Protein AF-A0A2G9UT65-F1 (afdb_monomer_lite)

InterPro domains:
  IPR000555 JAB1/MPN/MOV34 metalloenzyme domain [PF01398] (38-84)
  IPR024969 EIF3F/CSN6-like, C-terminal [PF13012] (106-217)

Structure (mmCIF, N/CA/C/O backbone):
data_AF-A0A2G9UT65-F1
#
_entry.id   AF-A0A2G9UT65-F1
#
loop_
_atom_site.group_PDB
_atom_site.id
_atom_site.type_symbol
_atom_site.label_atom_id
_atom_site.label_alt_id
_atom_site.label_comp_id
_atom_site.label_asym_id
_atom_site.label_entity_id
_atom_site.label_seq_id
_atom_site.pdbx_PDB_ins_code
_atom_site.Cartn_x
_atom_site.Cartn_y
_atom_site.Cartn_z
_atom_site.occupancy
_atom_site.B_iso_or_equiv
_atom_site.auth_seq_id
_atom_site.auth_comp_id
_atom_site.auth_asym_id
_atom_site.auth_atom_id
_atom_site.pdbx_PDB_model_num
ATOM 1 N N . MET A 1 1 ? 0.988 -18.693 29.514 1.00 25.17 1 MET A N 1
ATOM 2 C CA . MET A 1 1 ? 2.049 -17.672 29.382 1.00 25.17 1 MET A CA 1
ATOM 3 C C . MET A 1 1 ? 1.870 -16.983 28.047 1.00 25.17 1 MET A C 1
ATOM 5 O O . MET A 1 1 ? 2.534 -17.315 27.070 1.00 25.17 1 MET A O 1
ATOM 9 N N . GLU A 1 2 ? 0.901 -16.078 27.991 1.00 26.36 2 GLU A N 1
ATOM 10 C CA . GLU A 1 2 ? 0.809 -15.135 26.886 1.00 26.36 2 GLU A CA 1
ATOM 11 C C . GLU A 1 2 ? 1.781 -13.999 27.201 1.00 26.36 2 GLU A C 1
ATOM 13 O O . GLU A 1 2 ? 1.656 -13.320 28.213 1.00 26.36 2 GLU A O 1
ATOM 18 N N . PHE A 1 3 ? 2.816 -13.834 26.381 1.00 24.73 3 PHE A N 1
ATOM 19 C CA . PHE A 1 3 ? 3.749 -12.728 26.555 1.00 24.73 3 PHE A CA 1
ATOM 20 C C . PHE A 1 3 ? 3.106 -11.453 26.009 1.00 24.73 3 PHE A C 1
ATOM 22 O O . PHE A 1 3 ? 3.132 -11.226 24.793 1.00 24.73 3 PHE A O 1
ATOM 29 N N . ILE A 1 4 ? 2.588 -10.586 26.884 1.00 30.47 4 ILE A N 1
ATOM 30 C CA . ILE A 1 4 ? 2.402 -9.184 26.503 1.00 30.47 4 ILE A CA 1
ATOM 31 C C . ILE A 1 4 ? 3.788 -8.571 26.379 1.00 30.47 4 ILE A C 1
ATOM 33 O O . ILE A 1 4 ? 4.522 -8.361 27.344 1.00 30.47 4 ILE A O 1
ATOM 37 N N . HIS A 1 5 ? 4.176 -8.321 25.137 1.00 33.97 5 HIS A N 1
ATOM 38 C CA . HIS A 1 5 ? 5.392 -7.589 24.876 1.00 33.97 5 HIS A CA 1
ATOM 39 C C . HIS A 1 5 ? 5.117 -6.105 25.101 1.00 33.97 5 HIS A C 1
ATOM 41 O O . HIS A 1 5 ? 4.318 -5.486 24.403 1.00 33.97 5 HIS A O 1
ATOM 47 N N . CYS A 1 6 ? 5.758 -5.526 26.109 1.00 24.77 6 CYS A N 1
ATOM 48 C CA . CYS A 1 6 ? 5.502 -4.155 26.494 1.00 24.77 6 CYS A CA 1
ATOM 49 C C . CYS A 1 6 ? 6.434 -3.231 25.711 1.00 24.77 6 CYS A C 1
ATOM 51 O O . CYS A 1 6 ? 7.612 -3.076 26.032 1.00 24.77 6 CYS A O 1
ATOM 53 N N . LYS A 1 7 ? 5.905 -2.568 24.678 1.00 42.09 7 LYS A N 1
ATOM 54 C CA . LYS A 1 7 ? 6.513 -1.326 24.202 1.00 42.09 7 LYS A CA 1
ATOM 55 C C . LYS A 1 7 ? 5.504 -0.345 23.615 1.00 42.09 7 LYS A C 1
ATOM 57 O O . LYS A 1 7 ? 5.045 -0.468 22.504 1.00 42.09 7 LYS A O 1
ATOM 62 N N . TYR A 1 8 ? 5.258 0.725 24.333 1.00 34.75 8 TYR A N 1
ATOM 63 C CA . TYR A 1 8 ? 4.781 2.003 23.814 1.00 34.75 8 TYR A CA 1
ATOM 64 C C . TYR A 1 8 ? 3.328 2.146 23.225 1.00 34.75 8 TYR A C 1
ATOM 66 O O . TYR A 1 8 ? 3.020 1.606 22.179 1.00 34.75 8 TYR A O 1
ATOM 74 N N . ILE A 1 9 ? 2.508 3.001 23.899 1.00 26.05 9 ILE A N 1
ATOM 75 C CA . ILE A 1 9 ? 1.043 3.352 23.984 1.00 26.05 9 ILE A CA 1
ATOM 76 C C . ILE A 1 9 ? 0.014 2.792 25.076 1.00 26.05 9 ILE A C 1
ATOM 78 O O . ILE A 1 9 ? -0.594 1.751 24.920 1.00 26.05 9 ILE A O 1
ATOM 82 N N . LEU A 1 10 ? -0.260 3.624 26.127 1.00 32.38 10 LEU A N 1
ATOM 83 C CA . LEU A 1 10 ? -1.538 3.982 26.858 1.00 32.38 10 LEU A CA 1
ATOM 84 C C . LEU A 1 10 ? -2.142 3.358 28.162 1.00 32.38 10 LEU A C 1
ATOM 86 O O . LEU A 1 10 ? -3.000 2.484 28.126 1.00 32.38 10 LEU A O 1
ATOM 90 N N . SER A 1 11 ? -1.997 4.048 29.306 1.00 28.22 11 SER A N 1
ATOM 91 C CA . SER A 1 11 ? -3.127 4.475 30.190 1.00 28.22 11 SER A CA 1
ATOM 92 C C . SER A 1 11 ? -2.578 5.348 31.336 1.00 28.22 11 SER A C 1
ATOM 94 O O . SER A 1 11 ? -1.485 5.079 31.799 1.00 28.22 11 SER A O 1
ATOM 96 N N . LEU A 1 12 ? -3.166 6.426 31.878 1.00 30.66 12 LEU A N 1
ATOM 97 C CA . LEU A 1 12 ? -4.568 6.750 32.155 1.00 30.66 12 LEU A CA 1
ATOM 98 C C . LEU A 1 12 ? -4.676 8.260 32.547 1.00 30.66 12 LEU A C 1
ATOM 100 O O . LEU A 1 12 ? -4.762 8.581 33.722 1.00 30.66 12 LEU A O 1
ATOM 104 N N . ARG A 1 13 ? -4.672 9.225 31.605 1.00 26.83 13 ARG A N 1
ATOM 105 C CA . ARG A 1 13 ? -5.185 10.618 31.807 1.00 26.83 13 ARG A CA 1
ATOM 106 C C . ARG A 1 13 ? -5.586 11.246 30.462 1.00 26.83 13 ARG A C 1
ATOM 108 O O . ARG A 1 13 ? -4.843 12.013 29.855 1.00 26.83 13 ARG A O 1
ATOM 115 N N . ALA A 1 14 ? -6.775 10.882 29.984 1.00 31.83 14 ALA A N 1
ATOM 116 C CA . ALA A 1 14 ? -7.190 11.053 28.590 1.00 31.83 14 ALA A CA 1
ATOM 117 C C . ALA A 1 14 ? -7.443 12.501 28.110 1.00 31.83 14 ALA A C 1
ATOM 119 O O . ALA A 1 14 ? -7.382 12.723 26.913 1.00 31.83 14 ALA A O 1
ATOM 120 N N . ASN A 1 15 ? -7.631 13.515 28.966 1.00 28.62 15 ASN A N 1
ATOM 121 C CA . ASN A 1 15 ? -7.973 14.865 28.465 1.00 28.62 15 ASN A CA 1
ATOM 122 C C . ASN A 1 15 ? -6.804 15.856 28.334 1.00 28.62 15 ASN A C 1
ATOM 124 O O . ASN A 1 15 ? -6.955 16.881 27.678 1.00 28.62 15 ASN A O 1
ATOM 128 N N . GLN A 1 16 ? -5.625 15.569 28.895 1.00 30.56 16 GLN A N 1
ATOM 129 C CA . GLN A 1 16 ? -4.507 16.533 28.901 1.00 30.56 16 GLN A CA 1
ATOM 130 C C . GLN A 1 16 ? -3.370 16.168 27.931 1.00 30.56 16 GLN A C 1
ATOM 132 O O . GLN A 1 16 ? -2.599 17.036 27.524 1.00 30.56 16 GLN A O 1
ATOM 137 N N . ILE A 1 17 ? -3.290 14.899 27.514 1.00 36.91 17 ILE A N 1
ATOM 138 C CA . ILE A 1 17 ? -2.262 14.401 26.586 1.00 36.91 17 ILE A CA 1
ATOM 139 C C . ILE A 1 17 ? -2.719 14.519 25.127 1.00 36.91 17 ILE A C 1
ATOM 141 O O . ILE A 1 17 ? -1.899 14.865 24.284 1.00 36.91 17 ILE A O 1
ATOM 145 N N . ILE A 1 18 ? -4.014 14.360 24.825 1.00 37.97 18 ILE A N 1
ATOM 146 C CA . ILE A 1 18 ? -4.549 14.499 23.456 1.00 37.97 18 ILE A CA 1
ATOM 147 C C . ILE A 1 18 ? -4.296 15.912 22.905 1.00 37.97 18 ILE A C 1
ATOM 149 O O . ILE A 1 18 ? -3.864 16.060 21.767 1.00 37.97 18 ILE A O 1
ATOM 153 N N . HIS A 1 19 ? -4.425 16.957 23.728 1.00 32.28 19 HIS A N 1
ATOM 154 C CA . HIS A 1 19 ? -4.091 18.326 23.314 1.00 32.28 19 HIS A CA 1
ATOM 155 C C . HIS A 1 19 ? -2.589 18.544 23.056 1.00 32.28 19 HIS A C 1
ATOM 157 O O . HIS A 1 19 ? -2.225 19.358 22.208 1.00 32.28 19 HIS A O 1
ATOM 163 N N . ARG A 1 20 ? -1.704 17.811 23.749 1.00 34.56 20 ARG A N 1
ATOM 164 C CA . ARG A 1 20 ? -0.252 17.865 23.510 1.00 34.56 20 ARG A CA 1
ATOM 165 C C . ARG A 1 20 ? 0.163 17.027 22.304 1.00 34.56 20 ARG A C 1
ATOM 167 O O . ARG A 1 20 ? 0.948 17.520 21.510 1.00 34.56 20 ARG A O 1
ATOM 174 N N . ALA A 1 21 ? -0.393 15.831 22.127 1.00 37.19 21 ALA A N 1
ATOM 175 C CA . ALA A 1 21 ? -0.135 14.968 20.976 1.00 37.19 21 ALA A CA 1
ATOM 176 C C . ALA A 1 21 ? -0.669 15.582 19.670 1.00 37.19 21 ALA A C 1
ATOM 178 O O . ALA A 1 21 ? 0.036 15.575 18.665 1.00 37.19 21 ALA A O 1
ATOM 179 N N . ARG A 1 22 ? -1.845 16.231 19.700 1.00 38.84 22 ARG A N 1
ATOM 180 C CA . ARG A 1 22 ? -2.386 16.977 18.550 1.00 38.84 22 ARG A CA 1
ATOM 181 C C . ARG A 1 22 ? -1.523 18.188 18.179 1.00 38.84 22 ARG A C 1
ATOM 183 O O . ARG A 1 22 ? -1.338 18.461 17.000 1.00 38.84 22 ARG A O 1
ATOM 190 N N . ASN A 1 23 ? -0.941 18.873 19.167 1.00 31.77 23 ASN A N 1
ATOM 191 C CA . ASN A 1 23 ? 0.040 19.934 18.916 1.00 31.77 23 ASN A CA 1
ATOM 192 C C . ASN A 1 23 ? 1.408 19.397 18.468 1.00 31.77 23 ASN A C 1
ATOM 194 O O . ASN A 1 23 ? 2.139 20.128 17.818 1.00 31.77 23 ASN A O 1
ATOM 198 N N . MET A 1 24 ? 1.762 18.147 18.779 1.00 34.03 24 MET A N 1
ATOM 199 C CA . MET A 1 24 ? 3.046 17.536 18.404 1.00 34.03 24 MET A CA 1
ATOM 200 C C . MET A 1 24 ? 3.019 16.913 17.000 1.00 34.03 24 MET A C 1
ATOM 202 O O . MET A 1 24 ? 4.034 16.922 16.309 1.00 34.03 24 MET A O 1
ATOM 206 N N . ALA A 1 25 ? 1.849 16.455 16.540 1.00 34.97 25 ALA A N 1
ATOM 207 C CA . ALA A 1 25 ? 1.628 15.993 15.168 1.00 34.97 25 ALA A CA 1
ATOM 208 C C . ALA A 1 25 ? 1.762 17.123 14.125 1.00 34.97 25 ALA A C 1
ATOM 210 O O . ALA A 1 25 ? 2.143 16.866 12.987 1.00 34.97 25 ALA A O 1
ATOM 211 N N . LEU A 1 26 ? 1.548 18.385 14.523 1.00 37.38 26 LEU A N 1
ATOM 212 C CA . LEU A 1 26 ? 1.816 19.564 13.684 1.00 37.38 26 LEU A CA 1
ATOM 213 C C . LEU A 1 26 ? 3.321 19.820 13.438 1.00 37.38 26 LEU A C 1
ATOM 215 O O . LEU A 1 26 ? 3.653 20.641 12.589 1.00 37.38 26 LEU A O 1
ATOM 219 N N . TYR A 1 27 ? 4.225 19.118 14.136 1.00 29.94 27 TYR A N 1
ATOM 220 C CA . TYR A 1 27 ? 5.684 19.298 14.041 1.00 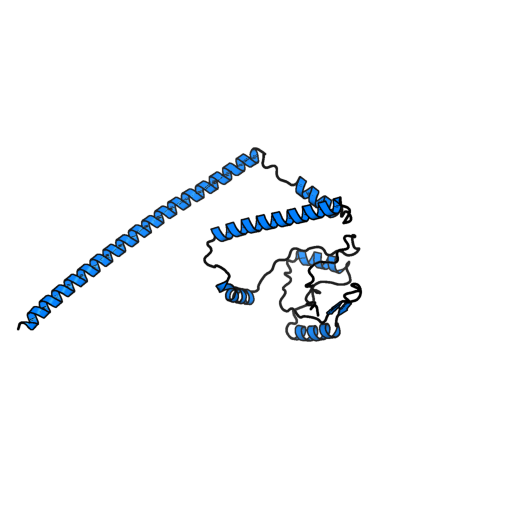29.94 27 TYR A CA 1
ATOM 221 C C . TYR A 1 27 ? 6.442 18.096 13.450 1.00 29.94 27 TYR A C 1
ATOM 223 O O . TYR A 1 27 ? 7.656 18.008 13.614 1.00 29.94 27 TYR A O 1
ATOM 231 N N . GLY A 1 28 ? 5.772 17.161 12.763 1.00 30.02 28 GLY A N 1
ATOM 232 C CA . GLY A 1 28 ? 6.470 16.107 12.008 1.00 30.02 28 GLY A CA 1
ATOM 233 C C . GLY A 1 28 ? 7.345 15.168 12.856 1.00 30.02 28 GLY A C 1
ATOM 234 O O . GLY A 1 28 ? 8.325 14.616 12.357 1.00 30.02 28 GLY A O 1
ATOM 235 N N . CYS A 1 29 ? 7.031 14.982 14.142 1.00 35.91 29 CYS A N 1
ATOM 236 C CA . CYS A 1 29 ? 7.763 14.049 14.998 1.00 35.91 29 CYS A CA 1
ATOM 237 C C . CYS A 1 29 ? 7.440 12.592 14.625 1.00 35.91 29 CYS A C 1
ATOM 239 O O . CYS A 1 29 ? 6.395 12.061 14.999 1.00 35.91 29 CYS A O 1
ATOM 241 N N . ARG A 1 30 ? 8.375 11.940 13.926 1.00 41.47 30 ARG A N 1
ATOM 242 C CA . ARG A 1 30 ? 8.409 10.490 13.684 1.00 41.47 30 ARG A CA 1
ATOM 243 C C . ARG A 1 30 ? 8.633 9.760 15.018 1.00 41.47 30 ARG A C 1
ATOM 245 O O . ARG A 1 30 ? 9.618 10.032 15.704 1.00 41.47 30 ARG A O 1
ATOM 252 N N . VAL A 1 31 ? 7.729 8.862 15.412 1.00 49.06 31 VAL A N 1
ATOM 253 C CA . VAL A 1 31 ? 7.922 7.994 16.591 1.00 49.06 31 VAL A CA 1
ATOM 254 C C . VAL A 1 31 ? 8.729 6.777 16.139 1.00 49.06 31 VAL A C 1
ATOM 256 O O . VAL A 1 31 ? 8.228 5.956 15.380 1.00 49.06 31 VAL A O 1
ATOM 259 N N . LEU A 1 32 ? 9.995 6.701 16.553 1.00 42.62 32 LEU A N 1
ATOM 260 C CA . LEU A 1 32 ? 10.954 5.681 16.115 1.00 42.62 32 LEU A CA 1
ATOM 261 C C . LEU A 1 32 ? 11.020 4.536 17.148 1.00 42.62 32 LEU A C 1
ATOM 263 O O . LEU A 1 32 ? 11.191 4.781 18.345 1.00 42.62 32 LEU A O 1
ATOM 267 N N . TYR A 1 33 ? 10.846 3.286 16.711 1.00 51.78 33 TYR A N 1
ATOM 268 C CA . TYR A 1 33 ? 10.626 2.124 17.586 1.00 51.78 33 TYR A CA 1
ATOM 269 C C . TYR A 1 33 ? 11.866 1.214 17.691 1.00 51.78 33 TYR A C 1
ATOM 271 O O . TYR A 1 33 ? 11.872 0.143 17.109 1.00 51.78 33 TYR A O 1
ATOM 279 N N . ILE A 1 34 ? 12.885 1.570 18.489 1.00 52.31 34 ILE A N 1
ATOM 280 C CA . ILE A 1 34 ? 14.206 0.902 18.342 1.00 52.31 34 ILE A CA 1
ATOM 281 C C . ILE A 1 34 ? 14.559 -0.235 19.354 1.00 52.31 34 ILE A C 1
ATOM 283 O O . ILE A 1 34 ? 15.121 -1.227 18.915 1.00 52.31 34 ILE A O 1
ATOM 287 N N . PRO A 1 35 ? 14.182 -0.236 20.659 1.00 56.38 35 PRO A N 1
ATOM 288 C CA . PRO A 1 35 ? 14.237 -1.500 21.461 1.00 56.38 35 PRO A CA 1
ATOM 289 C C . PRO A 1 35 ? 12.937 -1.944 22.182 1.00 56.38 35 PRO A C 1
ATOM 291 O O . PRO A 1 35 ? 12.400 -1.191 22.988 1.00 56.38 35 PRO A O 1
ATOM 294 N N . VAL A 1 36 ? 12.400 -3.140 21.894 1.00 55.81 36 VAL A N 1
ATOM 295 C CA . VAL A 1 36 ? 11.196 -3.745 22.530 1.00 55.81 36 VAL A CA 1
ATOM 296 C C . VAL A 1 36 ? 11.611 -4.753 23.596 1.00 55.81 36 VAL A C 1
ATOM 298 O O . VAL A 1 36 ? 12.475 -5.582 23.333 1.00 55.81 36 VAL A O 1
ATOM 301 N N . ALA A 1 37 ? 10.956 -4.737 24.760 1.00 62.66 37 ALA A N 1
ATOM 302 C CA . ALA A 1 37 ? 11.175 -5.740 25.795 1.00 62.66 37 ALA A CA 1
ATOM 303 C C . ALA A 1 37 ? 9.851 -6.338 26.293 1.00 62.66 37 ALA A C 1
ATOM 305 O O . ALA A 1 37 ? 8.856 -5.639 26.480 1.00 62.66 37 ALA A O 1
ATOM 306 N N . GLY A 1 38 ? 9.829 -7.656 26.484 1.00 68.44 38 GLY A N 1
ATOM 307 C CA . GLY A 1 38 ? 8.701 -8.336 27.113 1.00 68.44 38 GLY A CA 1
ATOM 308 C C . GLY A 1 38 ? 8.615 -7.973 28.590 1.00 68.44 38 GLY A C 1
ATOM 309 O O . GLY A 1 38 ? 9.639 -7.984 29.267 1.00 68.44 38 GLY A O 1
ATOM 310 N N . VAL A 1 39 ? 7.417 -7.660 29.087 1.00 77.62 39 VAL A N 1
ATOM 311 C CA . VAL A 1 39 ? 7.192 -7.468 30.527 1.00 77.62 39 VAL A CA 1
ATOM 312 C C . VAL A 1 39 ? 6.298 -8.605 31.007 1.00 77.62 39 VAL A C 1
ATOM 314 O O . VAL A 1 39 ? 5.327 -8.919 30.316 1.00 77.62 39 VAL A O 1
ATOM 317 N N . PRO A 1 40 ? 6.611 -9.244 32.149 1.00 80.88 40 PRO A N 1
ATOM 318 C CA . PRO A 1 40 ? 5.743 -10.257 32.729 1.00 80.88 40 PRO A CA 1
ATOM 319 C C . PRO A 1 40 ? 4.321 -9.719 32.917 1.00 80.88 40 PRO A C 1
ATOM 321 O O . PRO A 1 40 ? 4.111 -8.698 33.578 1.00 80.88 40 PRO A O 1
ATOM 324 N N . PHE A 1 41 ? 3.362 -10.408 32.307 1.00 80.75 41 PHE A N 1
ATOM 325 C CA . PHE A 1 41 ? 1.946 -10.085 32.352 1.00 80.75 41 PHE A CA 1
ATOM 326 C C . PHE A 1 41 ? 1.148 -11.378 32.458 1.00 80.75 41 PHE A C 1
ATOM 328 O O . PHE A 1 41 ? 1.418 -12.321 31.714 1.00 80.75 41 PHE A O 1
ATOM 335 N N . ASP A 1 42 ? 0.152 -11.380 33.337 1.00 80.50 42 ASP A N 1
ATOM 336 C CA . ASP A 1 42 ? -0.807 -12.470 33.481 1.00 80.50 42 ASP A CA 1
ATOM 337 C C . ASP A 1 42 ? -2.228 -11.892 33.538 1.00 80.50 42 ASP A C 1
ATOM 339 O O . ASP A 1 42 ? -2.500 -10.951 34.284 1.00 80.50 42 ASP A O 1
ATOM 343 N N . GLU A 1 43 ? -3.144 -12.467 32.764 1.00 78.75 43 GLU A N 1
ATOM 344 C CA . GLU A 1 43 ? -4.581 -12.167 32.786 1.00 78.75 43 GLU A CA 1
ATOM 345 C C . GLU A 1 43 ? -5.333 -13.432 33.200 1.00 78.75 43 GLU A C 1
ATOM 347 O O . GLU A 1 43 ? -4.978 -14.539 32.784 1.00 78.75 43 GLU A O 1
ATOM 352 N N . ASP A 1 44 ? -6.354 -13.285 34.045 1.00 79.00 44 ASP A N 1
ATOM 353 C CA . ASP A 1 44 ? -7.198 -14.418 34.417 1.00 79.00 44 ASP A CA 1
ATOM 354 C C . ASP A 1 44 ? -8.095 -14.812 33.230 1.00 79.00 44 ASP A C 1
ATOM 356 O O . ASP A 1 44 ? -8.858 -14.003 32.699 1.00 79.00 44 ASP A O 1
ATOM 360 N N . GLU A 1 45 ? -8.051 -16.084 32.826 1.00 73.94 45 GLU A N 1
ATOM 361 C CA . GLU A 1 45 ? -8.883 -16.615 31.739 1.00 73.94 45 GLU A CA 1
ATOM 362 C C . GLU A 1 45 ? -10.391 -16.485 32.022 1.00 73.94 45 GLU A C 1
ATOM 364 O O . GLU A 1 45 ? -11.200 -16.420 31.089 1.00 73.94 45 GLU A O 1
ATOM 369 N N . LYS A 1 46 ? -10.790 -16.472 33.302 1.00 75.69 46 LYS A N 1
ATOM 370 C CA . LYS A 1 46 ? -12.198 -16.417 33.723 1.00 75.69 46 LYS A CA 1
ATOM 371 C C . LYS A 1 46 ? -12.701 -14.993 33.916 1.00 75.69 46 LYS A C 1
ATOM 373 O O . LYS A 1 46 ? -13.869 -14.732 33.627 1.00 75.69 46 LYS A O 1
ATOM 378 N N . ASP A 1 47 ? -11.844 -14.097 34.393 1.00 75.00 47 ASP A N 1
ATOM 379 C CA . ASP A 1 47 ? -12.171 -12.695 34.638 1.00 75.00 47 ASP A CA 1
ATOM 380 C C . ASP A 1 47 ? -11.172 -11.763 33.949 1.00 75.00 47 ASP A C 1
ATOM 382 O O . ASP A 1 47 ? -10.139 -11.391 34.497 1.00 75.00 47 ASP A O 1
ATOM 386 N N . LYS A 1 48 ? -11.561 -11.296 32.763 1.00 70.44 48 LYS A N 1
ATOM 387 C CA . LYS A 1 48 ? -10.779 -10.366 31.934 1.00 70.44 48 LYS A CA 1
ATOM 388 C C . LYS A 1 48 ? -10.601 -8.976 32.549 1.00 70.44 48 LYS A C 1
ATOM 390 O O . LYS A 1 48 ? -9.910 -8.132 31.984 1.00 70.44 48 LYS A O 1
ATOM 395 N N . SER A 1 49 ? -11.273 -8.679 33.663 1.00 72.94 49 SER A N 1
ATOM 396 C CA . SER A 1 49 ? -11.037 -7.438 34.406 1.00 72.94 49 SER A CA 1
ATOM 397 C C . SER A 1 49 ? -9.835 -7.538 35.350 1.00 72.94 49 SER A C 1
ATOM 399 O O . SER A 1 49 ? -9.279 -6.507 35.737 1.00 72.94 49 SER A O 1
ATOM 401 N N . THR A 1 50 ? -9.396 -8.761 35.661 1.00 76.88 50 THR A N 1
ATOM 402 C CA . THR A 1 50 ? -8.292 -9.044 36.571 1.00 76.88 50 THR A CA 1
ATOM 403 C C . THR A 1 50 ? -7.030 -9.363 35.773 1.00 76.88 50 THR A C 1
ATOM 405 O O . THR A 1 50 ? -6.912 -10.409 35.136 1.00 76.88 50 THR A O 1
ATOM 408 N N . TRP A 1 51 ? -6.066 -8.448 35.828 1.00 80.12 51 TRP A N 1
ATOM 409 C CA . TRP A 1 51 ? -4.774 -8.575 35.163 1.00 80.12 51 TRP A CA 1
ATOM 410 C C . TRP A 1 51 ? -3.642 -8.098 36.075 1.00 80.12 51 TRP A C 1
ATOM 412 O O . TRP A 1 51 ? -3.828 -7.225 36.926 1.00 80.12 51 TRP A O 1
ATOM 422 N N . PHE A 1 52 ? -2.458 -8.669 35.875 1.00 80.06 52 PHE A N 1
ATOM 423 C CA . PHE A 1 52 ? -1.242 -8.398 36.632 1.00 80.06 52 PHE A CA 1
ATOM 424 C C . PHE A 1 52 ? -0.132 -7.943 35.691 1.00 80.06 52 PHE A C 1
ATOM 426 O O . PHE A 1 52 ? 0.061 -8.507 34.617 1.00 80.06 52 PHE A O 1
ATOM 433 N N . LEU A 1 53 ? 0.611 -6.922 36.113 1.00 82.88 53 LEU A N 1
ATOM 434 C CA . LEU A 1 53 ? 1.758 -6.387 35.388 1.00 82.88 53 LEU A CA 1
ATOM 435 C C . LEU A 1 53 ? 2.857 -6.034 36.392 1.00 82.88 53 LEU A C 1
ATOM 437 O O . LEU A 1 53 ? 2.606 -5.292 37.345 1.00 82.88 53 LEU A O 1
ATOM 441 N N . ASP A 1 54 ? 4.064 -6.552 36.173 1.00 84.69 54 ASP A N 1
ATOM 442 C CA . ASP A 1 54 ? 5.215 -6.293 37.042 1.00 84.69 54 ASP A CA 1
ATOM 443 C C . ASP A 1 54 ? 5.799 -4.889 36.788 1.00 84.69 54 ASP A C 1
ATOM 445 O O . ASP A 1 54 ? 6.460 -4.627 35.777 1.00 84.69 54 ASP A O 1
ATOM 449 N N . MET A 1 55 ? 5.534 -3.966 37.717 1.00 80.50 55 MET A N 1
ATOM 450 C CA . MET A 1 55 ? 6.006 -2.578 37.646 1.00 80.50 55 MET A CA 1
ATOM 451 C C . MET A 1 55 ? 7.472 -2.427 38.054 1.00 80.50 55 MET A C 1
ATOM 453 O O . MET A 1 55 ? 8.167 -1.568 37.508 1.00 80.50 55 MET A O 1
ATOM 457 N N . ASP A 1 56 ? 7.956 -3.274 38.961 1.00 83.25 56 ASP A N 1
ATOM 458 C CA . ASP A 1 56 ? 9.324 -3.206 39.478 1.00 83.25 56 ASP A CA 1
ATOM 459 C C . ASP A 1 56 ? 10.317 -3.662 38.403 1.00 83.25 56 ASP A C 1
ATOM 461 O O . ASP A 1 56 ? 11.386 -3.063 38.216 1.00 83.25 56 ASP A O 1
ATOM 465 N N . TYR A 1 57 ? 9.930 -4.681 37.627 1.00 82.00 57 TYR A N 1
ATOM 466 C CA . TYR A 1 57 ? 10.655 -5.094 36.431 1.00 82.00 57 TYR A CA 1
ATOM 467 C C . TYR A 1 57 ? 10.721 -3.963 35.398 1.00 82.00 57 TYR A C 1
ATOM 469 O O . TYR A 1 57 ? 11.801 -3.659 34.881 1.00 82.00 57 TYR A O 1
ATOM 477 N N . LEU A 1 58 ? 9.589 -3.302 35.125 1.00 81.44 58 LEU A N 1
ATOM 478 C CA . LEU A 1 58 ? 9.513 -2.207 34.156 1.00 81.44 58 LEU A CA 1
ATOM 479 C C . LEU A 1 58 ? 10.419 -1.031 34.550 1.00 81.44 58 LEU A C 1
ATOM 481 O O . LEU A 1 58 ? 11.152 -0.515 33.703 1.00 81.44 58 LEU A O 1
ATOM 485 N N . GLU A 1 59 ? 10.403 -0.619 35.818 1.00 82.62 59 GLU A N 1
ATOM 486 C CA . GLU A 1 59 ? 11.232 0.485 36.314 1.00 82.62 59 GLU A CA 1
ATOM 487 C C . GLU A 1 59 ? 12.726 0.139 36.273 1.00 82.62 59 GLU A C 1
ATOM 489 O O . GLU A 1 59 ? 13.546 0.930 35.791 1.00 82.62 59 GLU A O 1
ATOM 494 N N . SER A 1 60 ? 13.081 -1.073 36.706 1.00 83.88 60 SER A N 1
ATOM 495 C CA . SER A 1 60 ? 14.462 -1.565 36.683 1.00 83.88 60 SER A CA 1
ATOM 496 C C . SER A 1 60 ? 15.017 -1.606 35.260 1.00 83.88 60 SER A C 1
ATOM 498 O O . SER A 1 60 ? 16.118 -1.117 34.991 1.00 83.88 60 SER A O 1
ATOM 500 N N . MET A 1 61 ? 14.233 -2.141 34.327 1.00 80.38 61 MET A N 1
ATOM 501 C CA . MET A 1 61 ? 14.596 -2.240 32.920 1.00 80.38 61 MET A CA 1
ATOM 502 C C . MET A 1 61 ? 14.696 -0.859 32.264 1.00 80.38 61 MET A C 1
ATOM 504 O O . MET A 1 61 ? 15.672 -0.576 31.567 1.00 80.38 61 MET A O 1
ATOM 508 N N . TYR A 1 62 ? 13.743 0.038 32.533 1.00 80.56 6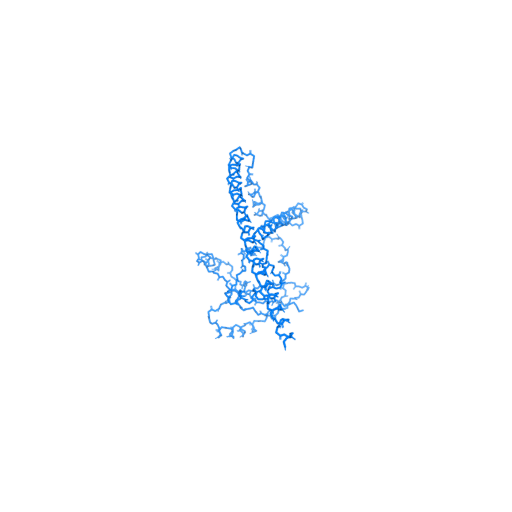2 TYR A N 1
ATOM 509 C CA . TYR A 1 62 ? 13.799 1.415 32.047 1.00 80.56 62 TYR A CA 1
ATOM 510 C C . TYR A 1 62 ? 15.056 2.141 32.541 1.00 80.56 62 TYR A C 1
ATOM 512 O O . TYR A 1 62 ? 15.735 2.803 31.757 1.00 80.56 62 TYR A O 1
ATOM 520 N N . SER A 1 63 ? 15.420 1.968 33.815 1.00 82.75 63 SER A N 1
ATOM 521 C CA . SER A 1 63 ? 16.643 2.538 34.392 1.00 82.75 63 SER A CA 1
ATOM 522 C C . SER A 1 63 ? 17.910 2.042 33.685 1.00 82.75 63 SER A C 1
ATOM 524 O O . SER A 1 63 ? 18.838 2.822 33.464 1.00 82.75 63 SER A O 1
ATOM 526 N N . MET A 1 64 ? 17.960 0.769 33.275 1.00 81.19 64 MET A N 1
ATOM 527 C CA . MET A 1 64 ? 19.077 0.241 32.481 1.00 81.19 64 MET A CA 1
ATOM 528 C C . MET A 1 64 ? 19.127 0.854 31.078 1.00 81.19 64 MET A C 1
ATOM 530 O O . MET A 1 64 ? 20.182 1.337 30.668 1.00 81.19 64 MET A O 1
ATOM 534 N N . PHE A 1 65 ? 18.003 0.898 30.360 1.00 76.75 65 PHE A N 1
ATOM 535 C CA . PHE A 1 65 ? 17.962 1.461 29.006 1.00 76.75 65 PHE A CA 1
ATOM 536 C C . PHE A 1 65 ? 18.255 2.960 28.983 1.00 76.75 65 PHE A C 1
ATOM 538 O O . PHE A 1 65 ? 19.033 3.420 28.150 1.00 76.75 65 PHE A O 1
ATOM 545 N N . HIS A 1 66 ? 17.719 3.722 29.937 1.00 81.62 66 HIS A N 1
ATOM 546 C CA . HIS A 1 66 ? 17.950 5.162 30.006 1.00 81.62 66 HIS A CA 1
ATOM 547 C C . HIS A 1 66 ? 19.425 5.511 30.273 1.00 81.62 66 HIS A C 1
ATOM 549 O O . HIS A 1 66 ? 19.901 6.553 29.822 1.00 81.62 66 HIS A O 1
ATOM 555 N N . LYS A 1 67 ? 20.179 4.629 30.950 1.00 84.56 67 LYS A N 1
ATOM 556 C CA . LYS A 1 67 ? 21.635 4.782 31.130 1.00 84.56 67 LYS A CA 1
ATOM 557 C C . LYS A 1 67 ? 22.416 4.614 29.826 1.00 84.56 67 LYS A C 1
ATOM 559 O O . LYS A 1 67 ? 23.433 5.277 29.654 1.00 84.56 67 LYS A O 1
ATOM 564 N N . VAL A 1 68 ? 21.964 3.736 28.932 1.00 79.75 68 VAL A N 1
ATOM 565 C CA . VAL A 1 68 ? 22.626 3.467 27.643 1.00 79.75 68 VAL A CA 1
ATOM 566 C C . VAL A 1 68 ? 22.191 4.483 26.582 1.00 79.75 68 VAL A C 1
ATOM 568 O O . VAL A 1 68 ? 23.014 4.947 25.797 1.00 79.75 68 VAL A O 1
ATOM 571 N N . ALA A 1 69 ? 20.916 4.879 26.593 1.00 73.06 69 ALA A N 1
ATOM 572 C CA . ALA A 1 69 ? 20.312 5.758 25.599 1.00 73.06 69 ALA A CA 1
ATOM 573 C C . ALA A 1 69 ? 19.387 6.807 26.249 1.00 73.06 69 ALA A C 1
ATOM 575 O O . ALA A 1 69 ? 18.162 6.712 26.218 1.00 73.06 69 ALA A O 1
ATOM 576 N N . ALA A 1 70 ? 19.971 7.879 26.791 1.00 76.06 70 ALA A N 1
ATOM 577 C CA . ALA A 1 70 ? 19.235 8.933 27.506 1.00 76.06 70 ALA A CA 1
ATOM 578 C C . ALA A 1 70 ? 18.241 9.742 26.641 1.00 76.06 70 ALA A C 1
ATOM 580 O O . ALA A 1 70 ? 17.397 10.472 27.167 1.00 76.06 70 ALA A O 1
ATOM 581 N N . LYS A 1 71 ? 18.348 9.651 25.308 1.00 72.88 71 LYS A N 1
ATOM 582 C CA . LYS A 1 71 ? 17.434 10.321 24.368 1.00 72.88 71 LYS A CA 1
ATOM 583 C C . LYS A 1 71 ? 16.092 9.595 24.230 1.00 72.88 71 LYS A C 1
ATOM 585 O O . LYS A 1 71 ? 15.120 10.220 23.810 1.00 72.88 71 LYS A O 1
ATOM 590 N N . GLU A 1 72 ? 16.027 8.314 24.583 1.00 69.94 72 GLU A N 1
ATOM 591 C CA . GLU A 1 72 ? 14.812 7.513 24.468 1.00 69.94 72 GLU A CA 1
ATOM 592 C C . GLU A 1 72 ? 13.864 7.754 25.651 1.00 69.94 72 GLU A C 1
ATOM 594 O O . GLU A 1 72 ? 14.288 7.935 26.796 1.00 69.94 72 GLU A O 1
ATOM 599 N N . LYS A 1 73 ? 12.556 7.775 25.369 1.00 69.81 73 LYS A N 1
ATOM 600 C CA . LYS A 1 73 ? 11.495 8.008 26.360 1.00 69.81 73 LYS A CA 1
ATOM 601 C C . LYS A 1 73 ? 10.352 7.020 26.191 1.00 69.81 73 LYS A C 1
ATOM 603 O O . LYS A 1 73 ? 10.113 6.518 25.095 1.00 69.81 73 LYS A O 1
ATOM 608 N N . ILE A 1 74 ? 9.606 6.818 27.276 1.00 68.81 74 ILE A N 1
ATOM 609 C CA . ILE A 1 74 ? 8.411 5.977 27.272 1.00 68.81 74 ILE A CA 1
ATOM 610 C C . ILE A 1 74 ? 7.259 6.648 26.527 1.00 68.81 74 ILE A C 1
ATOM 612 O O . ILE A 1 74 ? 6.853 7.754 26.880 1.00 68.81 74 ILE A O 1
ATOM 616 N N . VAL A 1 75 ? 6.692 5.943 25.542 1.00 70.12 75 VAL A N 1
ATOM 617 C CA . VAL A 1 75 ? 5.510 6.381 24.777 1.00 70.12 75 VAL A CA 1
ATOM 618 C C . VAL A 1 75 ? 4.243 5.521 25.114 1.00 70.12 75 VAL A C 1
ATOM 620 O O . VAL A 1 75 ? 3.144 5.880 24.712 1.00 70.12 75 VAL A O 1
ATOM 623 N N . GLY A 1 76 ? 4.339 4.449 25.949 1.00 69.94 76 GLY A N 1
ATOM 624 C CA . GLY A 1 76 ? 3.261 3.545 26.535 1.00 69.94 76 GLY A CA 1
ATOM 625 C C . GLY A 1 76 ? 3.392 1.954 26.431 1.00 69.94 76 GLY A C 1
ATOM 626 O O . GLY A 1 76 ? 4.439 1.471 26.833 1.00 69.94 76 GLY A O 1
ATOM 627 N N . TRP A 1 77 ? 2.457 1.144 25.857 1.00 68.50 77 TRP A N 1
ATOM 628 C CA . TRP A 1 77 ? 2.532 -0.316 25.525 1.00 68.50 77 TRP A CA 1
ATOM 629 C C . TRP A 1 77 ? 1.858 -0.762 24.177 1.00 68.50 77 TRP A C 1
ATOM 631 O O . TRP A 1 77 ? 1.110 -0.001 23.578 1.00 68.50 77 TRP A O 1
ATOM 641 N N . TYR A 1 78 ? 2.074 -2.011 23.722 1.00 62.06 78 TYR A N 1
ATOM 642 C CA . TYR A 1 78 ? 1.283 -2.670 22.659 1.00 62.06 78 TYR A CA 1
ATOM 643 C C . TYR A 1 78 ? 0.763 -4.030 23.147 1.00 62.06 78 TYR A C 1
ATOM 645 O O . TYR A 1 78 ? 1.298 -4.585 24.104 1.00 62.06 78 TYR A O 1
ATOM 653 N N . HIS A 1 79 ? -0.273 -4.576 22.506 1.00 69.50 79 HIS A N 1
ATOM 654 C CA . HIS A 1 79 ? -0.758 -5.933 22.775 1.00 69.50 79 HIS A CA 1
ATOM 655 C C . HIS A 1 79 ? -0.637 -6.813 21.532 1.00 69.50 79 HIS A C 1
ATOM 657 O O . HIS A 1 79 ? -0.900 -6.375 20.416 1.00 69.50 79 HIS A O 1
ATOM 663 N N . THR A 1 80 ? -0.274 -8.077 21.732 1.00 69.19 80 THR A N 1
ATOM 664 C CA . THR A 1 80 ? -0.222 -9.105 20.677 1.00 69.19 80 THR A CA 1
ATOM 665 C C . THR A 1 80 ? -1.592 -9.744 20.413 1.00 69.19 80 THR A C 1
ATOM 667 O O . THR A 1 80 ? -1.760 -10.463 19.430 1.00 69.19 80 THR A O 1
ATOM 670 N N . GLY A 1 81 ? -2.579 -9.482 21.281 1.00 63.50 81 GLY A N 1
ATOM 671 C CA . GLY A 1 81 ? -3.905 -10.093 21.228 1.00 63.50 81 GLY A CA 1
ATOM 672 C C . GLY A 1 81 ? -4.685 -9.762 19.941 1.00 63.50 81 GLY A C 1
ATOM 673 O O . GLY A 1 81 ? -4.671 -8.612 19.499 1.00 63.50 81 GLY A O 1
ATOM 674 N N . PRO A 1 82 ? -5.417 -10.733 19.356 1.00 59.91 82 PRO A N 1
ATOM 675 C CA . PRO A 1 82 ? -5.977 -10.635 18.005 1.00 59.91 82 PRO A CA 1
ATOM 676 C C . PRO A 1 82 ? -7.163 -9.671 17.858 1.00 59.91 82 PRO A C 1
ATOM 678 O O . PRO A 1 82 ? -7.520 -9.332 16.730 1.00 59.91 82 PRO A O 1
ATOM 681 N N . LYS A 1 83 ? -7.834 -9.274 18.953 1.00 57.41 83 LYS A N 1
ATOM 682 C CA . LYS A 1 83 ? -9.002 -8.373 18.930 1.00 57.41 83 LYS A CA 1
ATOM 683 C C . LYS A 1 83 ? -9.057 -7.522 20.195 1.00 57.41 83 LYS A C 1
ATOM 685 O O . LYS A 1 83 ? -8.997 -8.063 21.295 1.00 57.41 83 LYS A O 1
ATOM 690 N N . LEU A 1 84 ? -9.252 -6.216 20.021 1.00 60.62 84 LEU A N 1
ATOM 691 C CA . LEU A 1 84 ? -9.707 -5.325 21.089 1.00 60.62 84 LEU A CA 1
ATOM 692 C C . LEU A 1 84 ? -11.079 -5.811 21.592 1.00 60.62 84 LEU A C 1
ATOM 694 O O . LEU A 1 84 ? -11.876 -6.354 20.820 1.00 60.62 84 LEU A O 1
ATOM 698 N N . HIS A 1 85 ? -11.319 -5.667 22.894 1.00 56.50 85 HIS A N 1
ATOM 699 C CA . HIS A 1 85 ? -12.528 -6.117 23.583 1.00 56.50 85 HIS A CA 1
ATOM 700 C C . HIS A 1 85 ? -13.811 -5.736 22.812 1.00 56.50 85 HIS A C 1
ATOM 702 O O . HIS A 1 85 ? -13.958 -4.607 22.349 1.00 56.50 85 HIS A O 1
ATOM 708 N N . LYS A 1 86 ? -14.717 -6.707 22.628 1.00 53.28 86 LYS A N 1
ATOM 709 C CA . LYS A 1 86 ? -15.816 -6.681 21.641 1.00 53.28 86 LYS A CA 1
ATOM 710 C C . LYS A 1 86 ? -17.139 -6.125 22.163 1.00 53.28 86 LYS A C 1
ATOM 712 O O . LYS A 1 86 ? -18.198 -6.463 21.634 1.00 53.28 86 LYS A O 1
ATOM 717 N N . ASP A 1 87 ? -17.109 -5.266 23.158 1.00 49.84 87 ASP A N 1
ATOM 718 C CA . ASP A 1 87 ? -18.353 -4.687 23.635 1.00 49.84 87 ASP A CA 1
ATOM 719 C C . ASP A 1 87 ? -18.594 -3.432 22.811 1.00 49.84 87 ASP A C 1
ATOM 721 O O . ASP A 1 87 ? -18.158 -2.347 23.172 1.00 49.84 87 ASP A O 1
ATOM 725 N N . GLY A 1 88 ? -19.251 -3.606 21.655 1.00 53.94 88 GLY A N 1
ATOM 726 C CA . GLY A 1 88 ? -19.604 -2.553 20.689 1.00 53.94 88 GLY A CA 1
ATOM 727 C C . GLY A 1 88 ? -20.440 -1.395 21.257 1.00 53.94 88 GLY A C 1
ATOM 728 O O . GLY A 1 88 ? -20.896 -0.534 20.512 1.00 53.94 88 GLY A O 1
ATOM 729 N N . THR A 1 89 ? -20.643 -1.361 22.567 1.00 54.03 89 THR A N 1
ATOM 730 C CA . THR A 1 89 ? -21.115 -0.222 23.339 1.00 54.03 89 THR A CA 1
ATOM 731 C C . THR A 1 89 ? -20.130 0.941 23.186 1.00 54.03 89 THR A C 1
ATOM 733 O O . THR A 1 89 ? -18.938 0.723 23.380 1.00 54.03 89 THR A O 1
ATOM 736 N N . PRO A 1 90 ? -20.569 2.176 22.881 1.00 48.31 90 PRO A N 1
ATOM 737 C CA . PRO A 1 90 ? -19.679 3.335 22.844 1.00 48.31 90 PRO A CA 1
ATOM 738 C C . PRO A 1 90 ? -19.026 3.530 24.225 1.00 48.31 90 PRO A C 1
ATOM 740 O O . PRO A 1 90 ? -19.721 3.872 25.186 1.00 48.31 90 PRO A O 1
ATOM 743 N N . PRO A 1 91 ? -17.711 3.297 24.375 1.00 50.88 91 PRO A N 1
ATOM 744 C CA . PRO A 1 91 ? -17.054 3.467 25.656 1.00 50.88 91 PRO A CA 1
ATOM 745 C C . PRO A 1 91 ? -16.748 4.950 25.899 1.00 50.88 91 PRO A C 1
ATOM 747 O O . PRO A 1 91 ? -16.466 5.714 24.980 1.00 50.88 91 PRO A O 1
ATOM 750 N N . ILE A 1 92 ? -16.715 5.349 27.173 1.00 54.62 92 ILE A N 1
ATOM 751 C CA . ILE A 1 92 ? -16.301 6.693 27.631 1.00 54.62 92 ILE A CA 1
ATOM 752 C C . ILE A 1 92 ? -14.836 7.004 27.228 1.00 54.62 92 ILE A C 1
ATOM 754 O O . ILE A 1 92 ? -14.403 8.155 27.258 1.00 54.62 92 ILE A O 1
ATOM 758 N N . LYS A 1 93 ? -14.064 5.979 26.831 1.00 57.06 93 LYS A N 1
ATOM 759 C CA . LYS A 1 93 ? -12.720 6.076 26.246 1.00 57.06 93 LYS A CA 1
ATOM 760 C C . LYS A 1 93 ? -12.601 5.098 25.079 1.00 57.06 93 LYS A C 1
ATOM 762 O O . LYS A 1 93 ? -12.641 3.890 25.295 1.00 57.06 93 LYS A O 1
ATOM 767 N N . THR A 1 94 ? -12.449 5.618 23.870 1.00 58.34 94 THR A N 1
ATOM 768 C CA . THR A 1 94 ? -12.244 4.840 22.644 1.00 58.34 94 THR A CA 1
ATOM 769 C C . THR A 1 94 ? -10.778 4.853 22.227 1.00 58.34 94 THR A C 1
ATOM 771 O O . THR A 1 94 ? -10.051 5.812 22.490 1.00 58.34 94 THR A O 1
ATOM 774 N N . PHE A 1 95 ? -10.351 3.787 21.552 1.00 66.81 95 PHE A N 1
ATOM 775 C CA . PHE A 1 95 ? -9.112 3.788 20.783 1.00 66.81 95 PHE A CA 1
ATOM 776 C C . PHE A 1 95 ? -9.429 4.258 19.367 1.00 66.81 95 PHE A C 1
ATOM 778 O O . PHE A 1 95 ? -10.261 3.662 18.685 1.00 66.81 95 PHE A O 1
ATOM 785 N N . GLU A 1 96 ? -8.790 5.343 18.949 1.00 62.47 96 GLU A N 1
ATOM 786 C CA . GLU A 1 96 ? -8.859 5.830 17.576 1.00 62.47 96 GLU A CA 1
ATOM 787 C C . GLU A 1 96 ? -7.685 5.253 16.786 1.00 62.47 96 GLU A C 1
ATOM 789 O O . GLU A 1 96 ? -6.545 5.250 17.257 1.00 62.47 96 GLU A O 1
ATOM 794 N N . HIS A 1 97 ? -7.968 4.741 15.591 1.00 70.38 97 HIS A N 1
ATOM 795 C CA . HIS A 1 97 ? -6.929 4.240 14.705 1.00 70.38 97 HIS A CA 1
ATOM 796 C C . HIS A 1 97 ? -6.143 5.413 14.110 1.00 70.38 97 HIS A C 1
ATOM 798 O O . HIS A 1 97 ? -6.706 6.264 13.424 1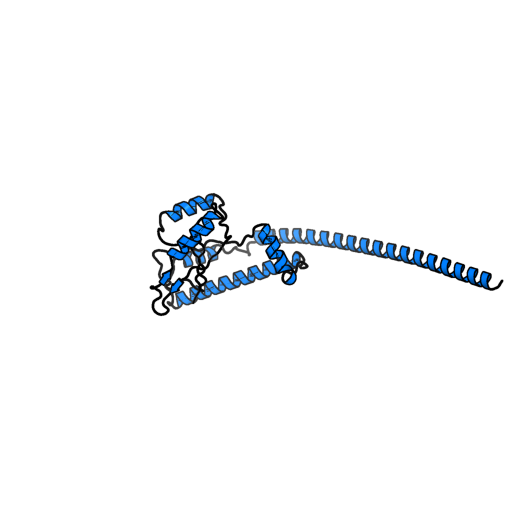.00 70.38 97 HIS A O 1
ATOM 804 N N . VAL A 1 98 ? -4.828 5.417 14.319 1.00 72.81 98 VAL A N 1
ATOM 805 C CA . VAL A 1 98 ? -3.904 6.374 13.705 1.00 72.81 98 VAL A CA 1
ATOM 806 C C . VAL A 1 98 ? -3.125 5.647 12.615 1.00 72.81 98 VAL A C 1
ATOM 808 O O . VAL A 1 98 ? -2.590 4.567 12.860 1.00 72.81 98 VAL A O 1
ATOM 811 N N . ALA A 1 99 ? -3.066 6.229 11.415 1.00 66.44 99 ALA A N 1
ATOM 812 C CA . ALA A 1 99 ? -2.290 5.667 10.314 1.00 66.44 99 ALA A CA 1
ATOM 813 C C . ALA A 1 99 ? -0.819 5.488 10.730 1.00 66.44 99 ALA A C 1
ATOM 815 O O . ALA A 1 99 ? -0.199 6.411 11.258 1.00 66.44 99 ALA A O 1
ATOM 816 N N . SER A 1 100 ? -0.279 4.292 10.501 1.00 69.69 100 SER A N 1
ATOM 817 C CA . SER A 1 100 ? 1.080 3.913 10.880 1.00 69.69 100 SER A CA 1
ATOM 818 C C . SER A 1 100 ? 1.817 3.367 9.662 1.00 69.69 100 SER A C 1
ATOM 820 O O . SER A 1 100 ? 1.257 2.593 8.887 1.00 69.69 100 SER A O 1
ATOM 822 N N . GLU A 1 101 ? 3.069 3.785 9.499 1.00 68.25 101 GLU A N 1
ATOM 823 C CA . GLU A 1 101 ? 4.003 3.251 8.511 1.00 68.25 101 GLU A CA 1
ATOM 824 C C . GLU A 1 101 ? 5.197 2.612 9.224 1.00 68.25 101 GLU A C 1
ATOM 826 O O . GLU A 1 101 ? 5.634 3.085 10.277 1.00 68.25 101 GLU A O 1
ATOM 831 N N . ILE A 1 102 ? 5.732 1.538 8.643 1.00 74.50 102 ILE A N 1
ATOM 832 C CA . ILE A 1 102 ? 6.986 0.936 9.096 1.00 74.50 102 ILE A CA 1
ATOM 833 C C . ILE A 1 102 ? 8.113 1.624 8.328 1.00 74.50 102 ILE A C 1
ATOM 835 O O . ILE A 1 102 ? 8.164 1.553 7.102 1.00 74.50 102 ILE A O 1
ATOM 839 N N . GLY A 1 103 ? 9.002 2.297 9.053 1.00 67.69 103 GLY A N 1
ATOM 840 C CA . GLY A 1 103 ? 10.246 2.846 8.519 1.00 67.69 103 GLY A CA 1
ATOM 841 C C . GLY A 1 103 ? 11.447 2.108 9.101 1.00 67.69 103 GLY A C 1
ATOM 842 O O . GLY A 1 103 ? 11.369 1.623 10.226 1.00 67.69 103 GLY A O 1
ATOM 843 N N . ALA A 1 104 ? 12.537 2.053 8.341 1.00 72.12 104 ALA A N 1
ATOM 844 C CA . ALA A 1 104 ? 13.827 1.529 8.781 1.00 72.12 104 ALA A CA 1
ATOM 845 C C . ALA A 1 104 ? 14.875 2.655 8.779 1.00 72.12 104 ALA A C 1
ATOM 847 O O . ALA A 1 104 ? 14.789 3.583 7.969 1.00 72.12 104 ALA A O 1
ATOM 848 N N . GLU A 1 105 ? 15.842 2.591 9.694 1.00 74.44 105 GLU A N 1
ATOM 849 C CA . GLU A 1 105 ? 17.061 3.414 9.636 1.00 74.44 105 GLU A CA 1
ATOM 850 C C . GLU A 1 105 ? 18.095 2.779 8.685 1.00 74.44 105 GLU A C 1
ATOM 852 O O . GLU A 1 105 ? 18.027 1.584 8.421 1.00 74.44 105 GLU A O 1
ATOM 857 N N . GLU A 1 106 ? 19.073 3.540 8.180 1.00 75.44 106 GLU A N 1
ATOM 858 C CA . GLU A 1 106 ? 20.069 3.070 7.194 1.00 75.44 106 GLU A CA 1
ATOM 859 C C . GLU A 1 106 ? 20.756 1.754 7.608 1.00 75.44 106 GLU A C 1
ATOM 861 O O . GLU A 1 106 ? 20.874 0.823 6.811 1.00 75.44 106 GLU A O 1
ATOM 866 N N . ALA A 1 107 ? 21.153 1.635 8.880 1.00 79.56 107 ALA A N 1
ATOM 867 C CA . ALA A 1 107 ? 21.770 0.414 9.399 1.00 79.56 107 ALA A CA 1
ATOM 868 C C . ALA A 1 107 ? 20.801 -0.787 9.413 1.00 79.56 107 ALA A C 1
ATOM 870 O O . ALA A 1 107 ? 21.220 -1.923 9.185 1.00 79.56 107 ALA A O 1
ATOM 871 N N . GLU A 1 108 ? 19.512 -0.546 9.665 1.00 78.62 108 GLU A N 1
ATOM 872 C CA . GLU A 1 108 ? 18.472 -1.578 9.653 1.00 78.62 108 GLU A CA 1
ATOM 873 C C . GLU A 1 108 ? 18.096 -1.971 8.225 1.00 78.62 108 GLU A C 1
ATOM 875 O O . GLU A 1 108 ? 17.949 -3.156 7.949 1.00 78.62 108 GLU A O 1
ATOM 880 N N . GLU A 1 109 ? 17.989 -1.009 7.306 1.00 77.50 109 GLU A N 1
ATOM 881 C CA . GLU A 1 109 ? 17.650 -1.249 5.902 1.00 77.50 109 GLU A CA 1
ATOM 882 C C . GLU A 1 109 ? 18.661 -2.189 5.240 1.00 77.50 109 GLU A C 1
ATOM 884 O O . GLU A 1 109 ? 18.262 -3.187 4.639 1.00 77.50 109 GLU A O 1
ATOM 889 N N . VAL A 1 110 ? 19.963 -1.950 5.442 1.00 82.69 110 VAL A N 1
ATOM 890 C CA . VAL A 1 110 ? 21.028 -2.834 4.937 1.00 82.69 110 VAL A CA 1
ATOM 891 C C . VAL A 1 110 ? 20.922 -4.236 5.548 1.00 82.69 110 VAL A C 1
ATOM 893 O O . VAL A 1 110 ? 21.090 -5.239 4.850 1.00 82.69 110 VAL A O 1
ATOM 896 N N . GLY A 1 111 ? 20.611 -4.328 6.846 1.00 85.44 111 GLY A N 1
ATOM 897 C CA . GLY A 1 111 ? 20.404 -5.608 7.525 1.00 85.44 111 GLY A CA 1
ATOM 898 C C . GLY A 1 111 ? 19.194 -6.374 6.983 1.00 85.44 111 GLY A C 1
ATOM 899 O O . GLY A 1 111 ? 19.288 -7.570 6.703 1.00 85.44 111 GLY A O 1
ATOM 900 N N . VAL A 1 112 ? 18.070 -5.687 6.782 1.00 84.62 112 VAL A N 1
ATOM 901 C CA . VAL A 1 112 ? 16.831 -6.258 6.239 1.00 84.62 112 VAL A CA 1
ATOM 902 C C . VAL A 1 112 ? 17.021 -6.691 4.788 1.00 84.62 112 VAL A C 1
ATOM 904 O O . VAL A 1 112 ? 16.622 -7.797 4.428 1.00 84.62 112 VAL A O 1
ATOM 907 N N . GLU A 1 113 ? 17.654 -5.867 3.954 1.00 81.19 113 GLU A N 1
ATOM 908 C CA . GLU A 1 113 ? 17.933 -6.214 2.561 1.00 81.19 113 GLU A CA 1
ATOM 909 C C . GLU A 1 113 ? 18.811 -7.465 2.467 1.00 81.19 113 GLU A C 1
ATOM 911 O O . GLU A 1 113 ? 18.523 -8.364 1.675 1.00 81.19 113 GLU A O 1
ATOM 916 N N . HIS A 1 114 ? 19.833 -7.566 3.323 1.00 84.19 114 HIS A N 1
ATOM 917 C CA . HIS A 1 114 ? 20.688 -8.745 3.374 1.00 84.19 114 HIS A CA 1
ATOM 918 C C . HIS A 1 114 ? 19.903 -10.017 3.719 1.00 84.19 114 HIS A C 1
ATOM 920 O O . HIS A 1 114 ? 20.072 -11.039 3.054 1.00 84.19 114 HIS A O 1
ATOM 926 N N . LEU A 1 115 ? 19.016 -9.951 4.716 1.00 85.94 115 LEU A N 1
ATOM 927 C CA . LEU A 1 115 ? 18.180 -11.085 5.127 1.00 85.94 115 LEU A CA 1
ATOM 928 C C . LEU A 1 115 ? 17.153 -11.485 4.061 1.00 85.94 115 LEU A C 1
ATOM 930 O O . LEU A 1 115 ? 16.794 -12.656 3.954 1.00 85.94 115 LEU A O 1
ATOM 934 N N . LEU A 1 116 ? 16.667 -10.522 3.279 1.00 83.62 116 LEU A N 1
ATOM 935 C CA . LEU A 1 116 ? 15.621 -10.740 2.282 1.00 83.62 116 LEU A CA 1
ATOM 936 C C . LEU A 1 116 ? 16.156 -11.012 0.877 1.00 83.62 116 LEU A C 1
ATOM 938 O O . LEU A 1 116 ? 15.350 -11.170 -0.039 1.00 83.62 116 LEU A O 1
ATOM 942 N N . ARG A 1 117 ? 17.475 -11.108 0.689 1.00 81.31 117 ARG A N 1
ATOM 943 C CA . ARG A 1 117 ? 18.091 -11.327 -0.628 1.00 81.31 117 ARG A CA 1
ATOM 944 C C . ARG A 1 117 ? 17.567 -12.575 -1.351 1.00 81.31 117 ARG A C 1
ATOM 946 O O . ARG A 1 117 ? 17.446 -12.550 -2.570 1.00 81.31 117 ARG A O 1
ATOM 953 N N . ASP A 1 118 ? 17.220 -13.624 -0.606 1.00 76.25 118 ASP A N 1
ATOM 954 C CA . ASP A 1 118 ? 16.738 -14.894 -1.170 1.00 76.25 118 ASP A CA 1
ATOM 955 C C . ASP A 1 118 ? 15.215 -14.924 -1.400 1.00 76.25 118 ASP A C 1
ATOM 957 O O . ASP A 1 118 ? 14.706 -15.795 -2.103 1.00 76.25 118 ASP A O 1
ATOM 961 N N . ILE A 1 119 ? 14.473 -13.984 -0.803 1.00 76.38 119 ILE A N 1
ATOM 962 C CA . ILE A 1 119 ? 13.001 -13.926 -0.852 1.00 76.38 119 ILE A CA 1
ATOM 963 C C . ILE A 1 119 ? 12.528 -12.815 -1.795 1.00 76.38 119 ILE A C 1
ATOM 965 O O . ILE A 1 119 ? 11.514 -12.956 -2.480 1.00 76.38 119 ILE A O 1
ATOM 969 N N . LYS A 1 120 ? 13.240 -11.686 -1.824 1.00 68.00 120 LYS A N 1
ATOM 970 C CA . LYS A 1 120 ? 12.888 -10.526 -2.633 1.00 68.00 120 LYS A CA 1
ATOM 971 C C . LYS A 1 120 ? 13.472 -10.704 -4.025 1.00 68.00 120 LYS A C 1
ATOM 973 O O . LYS A 1 120 ? 14.682 -10.636 -4.217 1.00 68.00 120 LYS A O 1
ATOM 978 N N . ASP A 1 121 ? 12.596 -10.884 -5.006 1.00 64.19 121 ASP A N 1
ATOM 979 C CA . ASP A 1 121 ? 12.994 -10.962 -6.405 1.00 64.19 121 ASP A CA 1
ATOM 980 C C . ASP A 1 121 ? 13.441 -9.576 -6.906 1.00 64.19 121 ASP A C 1
ATOM 982 O O . ASP A 1 121 ? 12.660 -8.792 -7.452 1.00 64.19 121 ASP A O 1
ATOM 986 N N . GLN A 1 122 ? 14.716 -9.245 -6.683 1.00 63.38 122 GLN A N 1
ATOM 987 C CA . GLN A 1 122 ? 15.347 -8.013 -7.172 1.00 63.38 122 GLN A CA 1
ATOM 988 C C . GLN A 1 122 ? 15.370 -7.940 -8.711 1.00 63.38 122 GLN A C 1
ATOM 990 O O . GLN A 1 122 ? 15.664 -6.884 -9.268 1.00 63.38 122 GLN A O 1
ATOM 995 N N . THR A 1 123 ? 15.041 -9.035 -9.411 1.00 64.31 123 THR A N 1
ATOM 996 C CA . THR A 1 123 ? 14.973 -9.079 -10.878 1.00 64.31 123 THR A CA 1
ATOM 997 C C . THR A 1 123 ? 13.598 -8.708 -11.434 1.00 64.31 123 THR A C 1
ATOM 999 O O . THR A 1 123 ? 13.456 -8.509 -12.644 1.00 64.31 123 THR A O 1
ATOM 1002 N N . ALA A 1 124 ? 12.587 -8.551 -10.570 1.00 63.50 124 ALA A N 1
ATOM 1003 C CA . ALA A 1 124 ? 11.271 -8.097 -10.984 1.00 63.50 124 ALA A CA 1
ATOM 1004 C C . ALA A 1 124 ? 11.363 -6.673 -11.554 1.00 63.50 124 ALA A C 1
ATOM 1006 O O . ALA A 1 124 ? 11.603 -5.703 -10.837 1.00 63.50 124 ALA A O 1
ATOM 1007 N N . GLY A 1 125 ? 11.160 -6.549 -12.868 1.00 76.19 125 GLY A N 1
ATOM 1008 C CA . GLY A 1 125 ? 11.155 -5.257 -13.546 1.00 76.19 125 GLY A CA 1
ATOM 1009 C C . GLY A 1 125 ? 10.099 -4.300 -12.981 1.00 76.19 125 GLY A C 1
ATOM 1010 O O . GLY A 1 125 ? 9.089 -4.712 -12.404 1.00 76.19 125 GLY A O 1
ATOM 1011 N N . THR A 1 126 ? 10.298 -3.004 -13.220 1.00 83.19 126 THR A N 1
ATOM 1012 C CA . THR A 1 126 ? 9.434 -1.922 -12.709 1.00 83.19 126 THR A CA 1
ATOM 1013 C C . THR A 1 126 ? 7.955 -2.086 -13.079 1.00 83.19 126 THR A C 1
ATOM 1015 O O . THR A 1 126 ? 7.078 -1.679 -12.322 1.00 83.19 126 THR A O 1
ATOM 1018 N N . LEU A 1 127 ? 7.644 -2.707 -14.221 1.00 85.50 127 LEU A N 1
ATOM 1019 C CA . LEU A 1 127 ? 6.263 -2.976 -14.631 1.00 85.50 127 LEU A CA 1
ATOM 1020 C C . LEU A 1 127 ? 5.599 -4.061 -13.769 1.00 85.50 127 LEU A C 1
ATOM 1022 O O . LEU A 1 127 ? 4.462 -3.880 -13.341 1.00 85.50 127 LEU A O 1
ATOM 1026 N N . SER A 1 128 ? 6.301 -5.163 -13.496 1.00 86.06 128 SER A N 1
ATOM 1027 C CA . SER A 1 128 ? 5.770 -6.286 -12.712 1.00 86.06 128 SER A CA 1
ATOM 1028 C C . SER A 1 128 ? 5.474 -5.878 -11.271 1.00 86.06 128 SER A C 1
ATOM 1030 O O . SER A 1 128 ? 4.438 -6.259 -10.724 1.00 86.06 128 SER A O 1
ATOM 1032 N N . GLN A 1 129 ? 6.342 -5.049 -10.681 1.00 86.19 129 GLN A N 1
ATOM 1033 C CA . GLN A 1 129 ? 6.115 -4.464 -9.357 1.00 86.19 129 GLN A CA 1
ATOM 1034 C C . GLN A 1 129 ? 4.846 -3.602 -9.353 1.00 86.19 129 GLN A C 1
ATOM 1036 O O . GLN A 1 129 ? 3.921 -3.890 -8.601 1.00 86.19 129 GLN A O 1
ATOM 1041 N N . ARG A 1 130 ? 4.717 -2.655 -10.293 1.00 86.75 130 ARG A N 1
ATOM 1042 C CA . ARG A 1 130 ? 3.528 -1.786 -10.387 1.00 86.75 130 ARG A CA 1
ATOM 1043 C C . ARG A 1 130 ? 2.218 -2.551 -10.588 1.00 86.75 130 ARG A C 1
ATOM 1045 O O . ARG A 1 130 ? 1.196 -2.157 -10.034 1.00 86.75 130 ARG A O 1
ATOM 1052 N N . ILE A 1 131 ? 2.228 -3.626 -11.381 1.00 90.94 131 ILE A N 1
ATOM 1053 C CA . ILE A 1 131 ? 1.047 -4.488 -11.565 1.00 90.94 131 ILE A CA 1
ATOM 1054 C C . ILE A 1 131 ? 0.692 -5.187 -10.250 1.00 90.94 131 ILE A C 1
ATOM 1056 O O . ILE A 1 131 ? -0.481 -5.268 -9.887 1.00 90.94 131 ILE A O 1
ATOM 1060 N N . THR A 1 132 ? 1.702 -5.665 -9.524 1.00 89.75 132 THR A N 1
ATOM 1061 C CA . THR A 1 132 ? 1.509 -6.303 -8.219 1.00 89.75 132 THR A CA 1
ATOM 1062 C C . THR A 1 132 ? 0.925 -5.315 -7.214 1.00 89.75 132 THR A C 1
ATOM 1064 O O . THR A 1 132 ? -0.049 -5.656 -6.551 1.00 89.75 132 THR A O 1
ATOM 1067 N N . ASP A 1 133 ? 1.426 -4.079 -7.171 1.00 90.56 133 ASP A N 1
ATOM 1068 C CA . ASP A 1 133 ? 0.915 -3.026 -6.288 1.00 90.56 133 ASP A CA 1
ATOM 1069 C C . ASP A 1 133 ? -0.553 -2.690 -6.592 1.00 90.56 133 ASP A C 1
ATOM 1071 O O . ASP A 1 133 ? -1.379 -2.622 -5.681 1.00 90.56 133 ASP A O 1
ATOM 1075 N N . GLN A 1 134 ? -0.917 -2.548 -7.874 1.00 93.50 134 GLN A N 1
ATOM 1076 C CA . GLN A 1 134 ? -2.313 -2.331 -8.281 1.00 93.50 134 GLN A CA 1
ATOM 1077 C C . GLN A 1 134 ? -3.220 -3.497 -7.867 1.00 93.50 134 GLN A C 1
ATOM 1079 O O . GLN A 1 134 ? -4.327 -3.285 -7.368 1.00 93.50 134 GLN A O 1
ATOM 1084 N N . LEU A 1 135 ? -2.750 -4.734 -8.039 1.00 94.06 135 LEU A N 1
ATOM 1085 C CA . LEU A 1 135 ? -3.490 -5.936 -7.663 1.00 94.06 135 LEU A CA 1
ATOM 1086 C C . LEU A 1 135 ? -3.654 -6.042 -6.141 1.00 94.06 135 LEU A C 1
ATOM 1088 O O . LEU A 1 135 ? -4.746 -6.353 -5.659 1.00 94.06 135 LEU A O 1
ATOM 1092 N N . MET A 1 136 ? -2.596 -5.761 -5.380 1.00 91.75 136 MET A N 1
ATOM 1093 C CA . MET A 1 136 ? -2.637 -5.719 -3.919 1.00 91.75 136 MET A CA 1
ATOM 1094 C C . MET A 1 136 ? -3.586 -4.625 -3.421 1.00 91.75 136 MET A C 1
ATOM 1096 O O . MET A 1 136 ? -4.393 -4.896 -2.533 1.00 91.75 136 MET A O 1
ATOM 1100 N N . GLY A 1 137 ? -3.572 -3.441 -4.041 1.00 94.88 137 GLY A N 1
ATOM 1101 C CA . GLY A 1 137 ? -4.508 -2.356 -3.739 1.00 94.88 137 GLY A CA 1
ATOM 1102 C C . GLY A 1 137 ? -5.970 -2.757 -3.954 1.00 94.88 137 GLY A C 1
ATOM 1103 O O . GLY A 1 137 ? -6.801 -2.560 -3.068 1.00 94.88 137 GLY A O 1
ATOM 1104 N N . LEU A 1 138 ? -6.285 -3.404 -5.083 1.00 95.19 138 LEU A N 1
ATOM 1105 C CA . LEU A 1 138 ? -7.637 -3.904 -5.367 1.00 95.19 138 LEU A CA 1
ATOM 1106 C C . LEU A 1 138 ? -8.085 -4.993 -4.384 1.00 95.19 138 LEU A C 1
ATOM 1108 O O . LEU A 1 138 ? -9.224 -4.974 -3.919 1.00 95.19 138 LEU A O 1
ATOM 1112 N N . ARG A 1 139 ? -7.197 -5.931 -4.033 1.00 95.06 139 ARG A N 1
ATOM 1113 C CA . ARG A 1 139 ? -7.492 -6.955 -3.016 1.00 95.06 139 ARG A CA 1
ATOM 1114 C C . ARG A 1 139 ? -7.738 -6.337 -1.641 1.00 95.06 139 ARG A C 1
ATOM 1116 O O . ARG A 1 139 ? -8.654 -6.772 -0.946 1.00 95.06 139 ARG A O 1
ATOM 1123 N N . GLY A 1 140 ? -6.952 -5.326 -1.270 1.00 93.81 140 GLY A N 1
ATOM 1124 C CA . GLY A 1 140 ? -7.133 -4.568 -0.034 1.00 93.81 140 GLY A CA 1
ATOM 1125 C C . GLY A 1 140 ? -8.495 -3.878 0.014 1.00 93.81 140 GLY A C 1
ATOM 1126 O O . GLY A 1 140 ? -9.237 -4.062 0.978 1.00 93.81 140 GLY A O 1
ATOM 1127 N N . LEU A 1 141 ? -8.868 -3.174 -1.061 1.00 93.88 141 LEU A N 1
ATOM 1128 C CA . LEU A 1 141 ? -10.174 -2.521 -1.178 1.00 93.88 141 LEU A CA 1
ATOM 1129 C C . LEU A 1 141 ? -11.330 -3.527 -1.080 1.00 93.88 141 LEU A C 1
ATOM 1131 O O . LEU A 1 141 ? -12.289 -3.292 -0.351 1.00 93.88 141 LEU A O 1
ATOM 1135 N N . HIS A 1 142 ? -11.227 -4.667 -1.769 1.00 95.25 142 HIS A N 1
ATOM 1136 C CA . HIS A 1 142 ? -12.228 -5.731 -1.685 1.00 95.25 142 HIS A CA 1
ATOM 1137 C C . HIS A 1 142 ? -12.386 -6.251 -0.250 1.00 95.25 142 HIS A C 1
ATOM 1139 O O . HIS A 1 142 ? -13.508 -6.381 0.231 1.00 95.25 142 HIS A O 1
ATOM 1145 N N . SER A 1 143 ? -11.280 -6.514 0.456 1.00 95.38 143 SER A N 1
ATOM 1146 C CA . SER A 1 143 ? -11.332 -6.956 1.856 1.00 95.38 143 SER A CA 1
ATOM 1147 C C . SER A 1 143 ? -12.032 -5.931 2.751 1.00 95.38 143 SER A C 1
ATOM 1149 O O . SER A 1 143 ? -12.889 -6.307 3.544 1.00 95.38 143 SER A O 1
ATOM 1151 N N . GLN A 1 144 ? -11.718 -4.642 2.593 1.00 91.75 144 GLN A N 1
ATOM 1152 C CA . GLN A 1 144 ? -12.361 -3.577 3.368 1.00 91.75 144 GLN A CA 1
ATOM 1153 C C . GLN A 1 144 ? -13.864 -3.476 3.081 1.00 91.75 144 GLN A C 1
ATOM 1155 O O . GLN A 1 144 ? -14.652 -3.303 4.008 1.00 91.75 144 GLN A O 1
ATOM 1160 N N . LEU A 1 145 ? -14.280 -3.622 1.818 1.00 93.69 145 LEU A N 1
ATOM 1161 C CA . LEU A 1 145 ? -15.696 -3.604 1.446 1.00 93.69 145 LEU A CA 1
ATOM 1162 C C . LEU A 1 145 ? -16.465 -4.774 2.082 1.00 93.69 145 LEU A C 1
ATOM 1164 O O . LEU A 1 145 ? -17.571 -4.579 2.582 1.00 93.69 145 LEU A O 1
ATOM 1168 N N . VAL A 1 146 ? -15.859 -5.965 2.114 1.00 96.31 146 VAL A N 1
ATOM 1169 C CA . VAL A 1 146 ? -16.431 -7.156 2.764 1.00 96.31 146 VAL A CA 1
ATOM 1170 C C . VAL A 1 146 ? -16.579 -6.951 4.275 1.00 96.31 146 VAL A C 1
ATOM 1172 O O . VAL A 1 146 ? -17.593 -7.339 4.856 1.00 96.31 146 VAL A O 1
ATOM 1175 N N . ASP A 1 147 ? -15.607 -6.311 4.926 1.00 91.19 147 ASP A N 1
ATOM 1176 C CA . ASP A 1 147 ? -15.697 -6.003 6.357 1.00 91.19 147 ASP A CA 1
ATOM 1177 C C . ASP A 1 147 ? -16.809 -4.980 6.658 1.00 91.19 147 ASP A C 1
ATOM 1179 O O . ASP A 1 147 ? -17.540 -5.136 7.642 1.00 91.19 147 ASP A O 1
ATOM 1183 N N . ILE A 1 148 ? -16.997 -3.977 5.788 1.00 91.69 148 ILE A N 1
ATOM 1184 C CA . ILE A 1 148 ? -18.112 -3.017 5.877 1.00 91.69 148 ILE A CA 1
ATOM 1185 C C . ILE A 1 148 ? -19.456 -3.730 5.689 1.00 91.69 148 ILE A C 1
ATOM 1187 O O . ILE A 1 148 ? -20.378 -3.514 6.476 1.00 91.69 148 ILE A O 1
ATOM 1191 N N . GLU A 1 149 ? -19.573 -4.602 4.683 1.00 92.75 149 GLU A N 1
ATOM 1192 C CA . GLU A 1 149 ? -20.783 -5.395 4.447 1.00 92.75 149 GLU A CA 1
ATOM 1193 C C . GLU A 1 149 ? -21.136 -6.223 5.685 1.00 92.75 149 GLU A C 1
ATOM 1195 O O . GLU A 1 149 ? -22.268 -6.175 6.171 1.00 92.75 149 GLU A O 1
ATOM 1200 N N . LYS A 1 150 ? -20.153 -6.932 6.246 1.00 92.75 150 LYS A N 1
ATOM 1201 C CA . LYS A 1 150 ? -20.330 -7.748 7.446 1.00 92.75 150 LYS A CA 1
ATOM 1202 C C . LYS A 1 150 ? -20.784 -6.920 8.647 1.00 92.75 150 LYS A C 1
ATOM 1204 O O . LYS A 1 150 ? -21.688 -7.344 9.366 1.00 92.75 150 LYS A O 1
ATOM 1209 N N . TYR A 1 151 ? -20.203 -5.736 8.851 1.00 89.38 151 TYR A N 1
ATOM 1210 C CA . TYR A 1 151 ? -20.636 -4.816 9.903 1.00 89.38 151 TYR A CA 1
ATOM 1211 C C . TYR A 1 151 ? -22.102 -4.399 9.719 1.00 89.38 151 TYR A C 1
ATOM 1213 O O . TYR A 1 151 ? -22.889 -4.477 10.662 1.00 89.38 151 TYR A O 1
ATOM 1221 N N . LEU A 1 152 ? -22.499 -4.018 8.501 1.00 89.62 152 LEU A N 1
ATOM 1222 C CA . LEU A 1 152 ? -23.880 -3.628 8.204 1.00 89.62 152 LEU A CA 1
ATOM 1223 C C . LEU A 1 152 ? -24.863 -4.794 8.375 1.00 89.62 152 LEU A C 1
ATOM 1225 O O . LEU A 1 152 ? -25.948 -4.593 8.920 1.00 89.62 152 LEU A O 1
ATOM 1229 N N . GLN A 1 153 ? -24.482 -6.014 7.982 1.00 92.88 153 GLN A N 1
ATOM 1230 C CA . GLN A 1 153 ? -25.274 -7.225 8.222 1.00 92.88 153 GLN A CA 1
ATOM 1231 C C . GLN A 1 153 ? -25.464 -7.490 9.721 1.00 92.88 153 GLN A C 1
ATOM 1233 O O . GLN A 1 153 ? -26.565 -7.825 10.158 1.00 92.88 153 GLN A O 1
ATOM 1238 N N . ASP A 1 154 ? -24.414 -7.314 10.524 1.00 89.56 154 ASP A N 1
ATOM 1239 C CA . ASP A 1 154 ? -24.465 -7.516 11.972 1.00 89.56 154 ASP A CA 1
ATOM 1240 C C . ASP A 1 154 ? -25.319 -6.462 12.694 1.00 89.56 154 ASP A C 1
ATOM 1242 O O . ASP A 1 154 ? -26.048 -6.799 13.634 1.00 89.56 154 ASP A O 1
ATOM 1246 N N . VAL A 1 155 ? -25.281 -5.209 12.230 1.00 89.06 155 VAL A N 1
ATOM 1247 C CA . VAL A 1 155 ? -26.148 -4.129 12.723 1.00 89.06 155 VAL A CA 1
ATOM 1248 C C . VAL A 1 155 ? -27.605 -4.372 12.316 1.00 89.06 155 VAL A C 1
ATOM 1250 O O . VAL A 1 155 ? -28.501 -4.255 13.150 1.00 89.06 155 VAL A O 1
ATOM 1253 N N . ALA A 1 156 ? -27.861 -4.791 11.072 1.00 90.56 156 ALA A N 1
ATOM 1254 C CA . ALA A 1 156 ? -29.205 -5.138 10.601 1.00 90.56 156 ALA A CA 1
ATOM 1255 C C . ALA A 1 156 ? -29.797 -6.341 11.361 1.00 90.56 156 ALA A C 1
ATOM 1257 O O . ALA A 1 156 ? -30.981 -6.351 11.697 1.00 90.56 156 ALA A O 1
ATOM 1258 N N . ALA A 1 157 ? -28.965 -7.328 11.709 1.00 92.00 157 ALA A N 1
ATOM 1259 C CA . ALA A 1 157 ? -29.340 -8.475 12.537 1.00 92.00 157 ALA A CA 1
ATOM 1260 C C . ALA A 1 157 ? -29.474 -8.145 14.039 1.00 92.00 157 ALA A C 1
ATOM 1262 O O . ALA A 1 157 ? -29.719 -9.051 14.834 1.00 92.00 157 ALA A O 1
ATOM 1263 N N . HIS A 1 158 ? -29.306 -6.876 14.435 1.00 85.19 158 HIS A N 1
ATOM 1264 C CA . HIS A 1 158 ? -29.363 -6.399 15.823 1.00 85.19 158 HIS A CA 1
ATOM 1265 C C . HIS A 1 158 ? -28.355 -7.095 16.762 1.00 85.19 158 HIS A C 1
ATOM 1267 O O . HIS A 1 158 ? -28.548 -7.125 17.977 1.00 85.19 158 HIS A O 1
ATOM 1273 N N . ARG A 1 159 ? -27.262 -7.653 16.217 1.00 83.88 159 ARG A N 1
ATOM 1274 C CA . ARG A 1 159 ? -26.196 -8.302 17.005 1.00 83.88 159 ARG A CA 1
ATOM 1275 C C . ARG A 1 159 ? -25.218 -7.298 17.608 1.00 83.88 159 ARG A C 1
ATOM 1277 O O . ARG A 1 159 ? -24.607 -7.592 18.631 1.00 83.88 159 ARG A O 1
ATOM 1284 N N . LEU A 1 160 ? -25.066 -6.136 16.976 1.00 80.19 160 LEU A N 1
ATOM 1285 C CA . LEU A 1 160 ? -24.257 -5.019 17.458 1.00 80.19 160 LEU A CA 1
ATOM 1286 C C . LEU A 1 160 ? -25.102 -3.740 17.528 1.00 80.19 160 LEU A C 1
ATOM 1288 O O . LEU A 1 160 ? -25.945 -3.522 16.654 1.00 80.19 160 LEU A O 1
ATOM 1292 N N . PRO A 1 161 ? -24.883 -2.880 18.539 1.00 81.56 161 PRO A N 1
ATOM 1293 C CA . PRO A 1 161 ? -25.554 -1.591 18.612 1.00 81.56 161 PRO A CA 1
ATOM 1294 C C . PRO A 1 161 ? -25.092 -0.671 17.473 1.00 81.56 161 PRO A C 1
ATOM 1296 O O . PRO A 1 161 ? -23.949 -0.716 17.011 1.00 81.56 161 PRO A O 1
ATOM 1299 N N . ILE A 1 162 ? -26.009 0.186 17.031 1.00 81.94 162 ILE A N 1
ATOM 1300 C CA . ILE A 1 162 ? -25.796 1.127 15.931 1.00 81.94 162 ILE A CA 1
ATOM 1301 C C . ILE A 1 162 ? -24.770 2.185 16.358 1.00 81.94 162 ILE A C 1
ATOM 1303 O O . ILE A 1 162 ? -25.004 2.938 17.303 1.00 81.94 162 ILE A O 1
ATOM 1307 N N . ASN A 1 163 ? -23.655 2.286 15.631 1.00 84.81 163 ASN A N 1
ATOM 1308 C CA . ASN A 1 163 ? -22.699 3.381 15.786 1.00 84.81 163 ASN A CA 1
ATOM 1309 C C . ASN A 1 163 ? -22.975 4.451 14.717 1.00 84.81 163 ASN A C 1
ATOM 1311 O O . ASN A 1 163 ? -22.601 4.298 13.554 1.00 84.81 163 ASN A O 1
ATOM 1315 N N . HIS A 1 164 ? -23.656 5.530 15.109 1.00 85.25 164 HIS A N 1
ATOM 1316 C CA . HIS A 1 164 ? -24.060 6.601 14.192 1.00 85.25 164 HIS A CA 1
ATOM 1317 C C . HIS A 1 164 ? -22.888 7.238 13.412 1.00 85.25 164 HIS A C 1
ATOM 1319 O O . HIS A 1 164 ? -23.018 7.354 12.195 1.00 85.25 164 HIS A O 1
ATOM 1325 N N . PRO A 1 165 ? -21.742 7.597 14.035 1.00 86.50 165 PRO A N 1
ATOM 1326 C CA . PRO A 1 165 ? -20.549 8.062 13.319 1.00 86.50 165 PRO A CA 1
ATOM 1327 C C . PRO A 1 165 ? -20.131 7.199 12.121 1.00 86.50 165 PRO A C 1
ATOM 1329 O O . PRO A 1 165 ? -19.895 7.727 11.038 1.00 86.50 165 PRO A O 1
ATOM 1332 N N . VAL A 1 166 ? -20.084 5.873 12.285 1.00 86.38 166 VAL A N 1
ATOM 1333 C CA . VAL A 1 166 ? -19.655 4.953 11.214 1.00 86.38 166 VAL A CA 1
ATOM 1334 C C . VAL A 1 166 ? -20.616 5.012 10.028 1.00 86.38 166 VAL A C 1
ATOM 1336 O O . VAL A 1 166 ? -20.187 5.055 8.879 1.00 86.38 166 VAL A O 1
ATOM 1339 N N . ILE A 1 167 ? -21.918 5.078 10.299 1.00 88.62 167 ILE A N 1
ATOM 1340 C CA . ILE A 1 167 ? -22.951 5.157 9.260 1.00 88.62 167 ILE A CA 1
ATOM 1341 C C . ILE A 1 167 ? -22.867 6.480 8.499 1.00 88.62 167 ILE A C 1
ATOM 1343 O O . ILE A 1 167 ? -22.988 6.478 7.275 1.00 88.62 167 ILE A O 1
ATOM 1347 N N . TYR A 1 168 ? -22.605 7.592 9.192 1.00 91.56 168 TYR A N 1
ATOM 1348 C CA . TYR A 1 168 ? -22.412 8.884 8.533 1.00 91.56 168 TYR A CA 1
ATOM 1349 C C . TYR A 1 168 ? -21.212 8.871 7.586 1.00 91.56 168 TYR A C 1
ATOM 1351 O O . TYR A 1 168 ? -21.341 9.325 6.452 1.00 91.56 168 TYR A O 1
ATOM 1359 N N . HIS A 1 169 ? -20.082 8.293 8.001 1.00 90.31 169 HIS A N 1
ATOM 1360 C CA . HIS A 1 169 ? -18.917 8.164 7.124 1.00 90.31 169 HIS A CA 1
ATOM 1361 C C . HIS A 1 169 ? -19.190 7.264 5.915 1.00 90.31 169 HIS A C 1
ATOM 1363 O O . HIS A 1 169 ? -18.796 7.602 4.804 1.00 90.31 169 HIS A O 1
ATOM 1369 N N . ILE A 1 170 ? -19.909 6.149 6.090 1.00 91.00 170 ILE A N 1
ATOM 1370 C CA . ILE A 1 170 ? -20.301 5.286 4.962 1.00 91.00 170 ILE A CA 1
ATOM 1371 C C . ILE A 1 170 ? -21.188 6.058 3.975 1.00 91.00 170 ILE A C 1
ATOM 1373 O O . ILE A 1 170 ? -20.989 5.970 2.765 1.00 91.00 170 ILE A O 1
ATOM 1377 N N . GLN A 1 171 ? -22.144 6.844 4.474 1.00 90.38 171 GLN A N 1
ATOM 1378 C CA . GLN A 1 171 ? -23.000 7.671 3.625 1.00 90.38 171 GLN A CA 1
ATOM 1379 C C . GLN A 1 171 ? -22.199 8.745 2.876 1.00 90.38 171 GLN A C 1
ATOM 1381 O O . GLN A 1 171 ? -22.433 8.965 1.690 1.00 90.38 171 GLN A O 1
ATOM 1386 N N . GLU A 1 172 ? -21.246 9.396 3.542 1.00 94.50 172 GLU A N 1
ATOM 1387 C CA . GLU A 1 172 ? -20.345 10.364 2.916 1.00 94.50 172 GLU A CA 1
ATOM 1388 C C . GLU A 1 172 ? -19.534 9.724 1.781 1.00 94.50 172 GLU A C 1
ATOM 1390 O O . GLU A 1 172 ? -19.503 10.266 0.679 1.00 94.50 172 GLU A O 1
ATOM 1395 N N . VAL A 1 173 ? -18.971 8.529 1.997 1.00 91.88 173 VAL A N 1
ATOM 1396 C CA . VAL A 1 173 ? -18.237 7.781 0.961 1.00 91.88 173 VAL A CA 1
ATOM 1397 C C . VAL A 1 173 ? -19.118 7.489 -0.256 1.00 91.88 173 VAL A C 1
ATOM 1399 O O . VAL A 1 173 ? -18.680 7.692 -1.386 1.00 91.88 173 VAL A O 1
ATOM 1402 N N . LEU A 1 174 ? -20.364 7.051 -0.047 1.00 89.62 174 LEU A N 1
ATOM 1403 C CA . LEU A 1 174 ? -21.296 6.776 -1.147 1.00 89.62 174 LEU A CA 1
ATOM 1404 C C . LEU A 1 174 ? -21.707 8.047 -1.899 1.00 89.62 174 LEU A C 1
ATOM 1406 O O . LEU A 1 174 ? -21.861 8.014 -3.117 1.00 89.62 174 LEU A O 1
ATOM 1410 N N . ASN A 1 175 ? -21.845 9.169 -1.195 1.00 91.94 175 ASN A N 1
ATOM 1411 C CA . ASN A 1 175 ? -22.168 10.456 -1.810 1.00 91.94 175 ASN A CA 1
ATOM 1412 C C . ASN A 1 175 ? -20.993 11.054 -2.597 1.00 91.94 175 ASN A C 1
ATOM 1414 O O . ASN A 1 175 ? -21.215 11.848 -3.507 1.00 91.94 175 ASN A O 1
ATOM 1418 N N . LEU A 1 176 ? -19.757 10.695 -2.246 1.00 93.56 176 LEU A N 1
ATOM 1419 C CA . LEU A 1 176 ? -18.537 11.140 -2.922 1.00 93.56 176 LEU A CA 1
ATOM 1420 C C . LEU A 1 176 ? -18.132 10.240 -4.097 1.00 93.56 176 LEU A C 1
ATOM 1422 O O . LEU A 1 176 ? -17.088 10.479 -4.709 1.00 93.56 176 LEU A O 1
ATOM 1426 N N . LEU A 1 177 ? -18.924 9.213 -4.424 1.00 89.25 177 LEU A N 1
ATOM 1427 C CA . LEU A 1 177 ? -18.658 8.385 -5.595 1.00 89.25 177 LEU A CA 1
ATOM 1428 C C . LEU A 1 177 ? -18.662 9.260 -6.860 1.00 89.25 177 LEU A C 1
ATOM 1430 O O . LEU A 1 177 ? -19.644 9.960 -7.118 1.00 89.25 177 LEU A O 1
ATOM 1434 N N . PRO A 1 178 ? -17.574 9.244 -7.652 1.00 88.56 178 PRO A N 1
ATOM 1435 C CA . PRO A 1 178 ? -17.472 10.094 -8.826 1.00 88.56 178 PRO A CA 1
ATOM 1436 C C . PRO A 1 178 ? -18.452 9.636 -9.908 1.00 88.56 178 PRO A C 1
ATOM 1438 O O . PRO A 1 178 ? -18.571 8.442 -10.192 1.00 88.56 178 PRO A O 1
ATOM 1441 N N . ASP A 1 179 ? -19.104 10.595 -10.564 1.00 86.44 179 ASP A N 1
ATOM 1442 C CA . ASP A 1 179 ? -19.881 10.316 -11.767 1.00 86.44 179 ASP A CA 1
ATOM 1443 C C . ASP A 1 179 ? -18.942 10.131 -12.966 1.00 86.44 179 ASP A C 1
ATOM 1445 O O . ASP A 1 179 ? -18.429 11.084 -13.554 1.00 86.44 179 ASP A O 1
ATOM 1449 N N . VAL A 1 180 ? -18.717 8.871 -13.327 1.00 87.44 180 VAL A N 1
ATOM 1450 C CA . VAL A 1 180 ? -17.874 8.475 -14.463 1.00 87.44 180 VAL A CA 1
ATOM 1451 C C . VAL A 1 180 ? -18.587 8.574 -15.814 1.00 87.44 180 VAL A C 1
ATOM 1453 O O . VAL A 1 180 ? -17.968 8.341 -16.851 1.00 87.44 180 VAL A O 1
ATOM 1456 N N . THR A 1 181 ? -19.882 8.897 -15.830 1.00 91.44 181 THR A N 1
ATOM 1457 C CA . THR A 1 181 ? -20.678 8.975 -17.064 1.00 91.44 181 THR A CA 1
ATOM 1458 C C . THR A 1 181 ? -20.707 10.375 -17.673 1.00 91.44 181 THR A C 1
ATOM 1460 O O . THR A 1 181 ? -21.143 10.541 -18.814 1.00 91.44 181 THR A O 1
ATOM 1463 N N . HIS A 1 182 ? -20.194 11.376 -16.951 1.00 93.12 182 HIS A N 1
ATOM 1464 C CA . HIS A 1 182 ? -20.182 12.757 -17.409 1.00 93.12 182 HIS A CA 1
ATOM 1465 C C . HIS A 1 182 ? -19.342 12.919 -18.696 1.00 93.12 182 HIS A C 1
ATOM 1467 O O . HIS A 1 182 ? -18.189 12.476 -18.741 1.00 93.12 182 HIS A O 1
ATOM 1473 N N . PRO A 1 183 ? -19.859 13.585 -19.748 1.00 92.62 183 PRO A N 1
ATOM 1474 C CA . PRO A 1 183 ? -19.167 13.699 -21.035 1.00 92.62 183 PRO A CA 1
ATOM 1475 C C . PRO A 1 183 ? -17.806 14.406 -20.935 1.00 92.62 183 PRO A C 1
ATOM 1477 O O . PRO A 1 183 ? -16.858 14.014 -21.618 1.00 92.62 183 PRO A O 1
ATOM 1480 N N . ASP A 1 184 ? -17.666 15.395 -20.048 1.00 93.00 184 ASP A N 1
ATOM 1481 C CA . ASP A 1 184 ? -16.380 16.075 -19.819 1.00 93.00 184 ASP A CA 1
ATOM 1482 C C . ASP A 1 184 ? -15.323 15.132 -19.227 1.00 93.00 184 ASP A C 1
ATOM 1484 O O . ASP A 1 184 ? -14.151 15.204 -19.591 1.00 93.00 184 ASP A O 1
ATOM 1488 N N . TYR A 1 185 ? -15.732 14.196 -18.362 1.00 93.38 185 TYR A N 1
ATOM 1489 C CA . TYR A 1 185 ? -14.824 13.186 -17.820 1.00 93.38 185 TYR A CA 1
ATOM 1490 C C . TYR A 1 185 ? -14.372 12.218 -18.917 1.00 93.38 185 TYR A C 1
ATOM 1492 O O . TYR A 1 185 ? -13.178 11.966 -19.067 1.00 93.38 185 TYR A O 1
ATOM 1500 N N . VAL A 1 186 ? -15.305 11.729 -19.741 1.00 94.06 186 VAL A N 1
ATOM 1501 C CA . VAL A 1 186 ? -14.999 10.806 -20.846 1.00 94.06 186 VAL A CA 1
ATOM 1502 C C . VAL A 1 186 ? -14.066 11.455 -21.869 1.00 94.06 186 VAL A C 1
ATOM 1504 O O . VAL A 1 186 ? -13.095 10.838 -22.308 1.00 94.06 186 VAL A O 1
ATOM 1507 N N . THR A 1 187 ? -14.326 12.706 -22.251 1.00 95.19 187 THR A N 1
ATOM 1508 C CA . THR A 1 187 ? -13.466 13.433 -23.196 1.00 95.19 187 THR A CA 1
ATOM 1509 C C . THR A 1 187 ? -12.073 13.686 -22.621 1.00 95.19 187 THR A C 1
ATOM 1511 O O . THR A 1 187 ? -11.091 13.396 -23.304 1.00 95.19 187 THR A O 1
ATOM 1514 N N . ALA A 1 188 ? -11.961 14.125 -21.363 1.00 94.94 188 ALA A N 1
ATOM 1515 C CA . ALA A 1 188 ? -10.673 14.309 -20.695 1.00 94.94 188 ALA A CA 1
ATOM 1516 C C . ALA A 1 188 ? -9.886 12.991 -20.575 1.00 94.94 188 ALA A C 1
ATOM 1518 O O . ALA A 1 188 ? -8.701 12.943 -20.912 1.00 94.94 188 ALA A O 1
ATOM 1519 N N . GLN A 1 189 ? -10.552 11.902 -20.180 1.00 93.31 189 GLN A N 1
ATOM 1520 C CA . GLN A 1 189 ? -9.954 10.571 -20.075 1.00 93.31 189 GLN A CA 1
ATOM 1521 C C . GLN A 1 189 ? -9.449 10.063 -21.433 1.00 93.31 189 GLN A C 1
ATOM 1523 O O . GLN A 1 189 ? -8.374 9.463 -21.518 1.00 93.31 189 GLN A O 1
ATOM 1528 N N . ASN A 1 190 ? -10.195 10.318 -22.511 1.00 93.94 190 ASN A N 1
ATOM 1529 C CA . ASN A 1 190 ? -9.786 9.956 -23.867 1.00 93.94 190 ASN A CA 1
ATOM 1530 C C . ASN A 1 190 ? -8.557 10.748 -24.326 1.00 93.94 190 ASN A C 1
ATOM 1532 O O . ASN A 1 190 ? -7.641 10.153 -24.893 1.00 93.94 190 ASN A O 1
ATOM 1536 N N . VAL A 1 191 ? -8.506 12.058 -24.056 1.00 96.25 191 VAL A N 1
ATOM 1537 C CA . VAL A 1 191 ? -7.330 12.892 -24.364 1.00 96.25 191 VAL A CA 1
ATOM 1538 C C . VAL A 1 191 ? -6.103 12.374 -23.612 1.00 96.25 191 VAL A C 1
ATOM 1540 O O . VAL A 1 191 ? -5.083 12.092 -24.236 1.00 96.25 191 VAL A O 1
ATOM 1543 N N . GLN A 1 192 ? -6.227 12.122 -22.306 1.00 96.12 192 GLN A N 1
ATOM 1544 C CA . GLN A 1 192 ? -5.133 11.577 -21.497 1.00 96.12 192 GLN A CA 1
ATOM 1545 C C . GLN A 1 192 ? -4.660 10.202 -21.994 1.00 96.12 192 GLN A C 1
ATOM 1547 O O . GLN A 1 192 ? -3.459 9.939 -22.070 1.00 96.12 192 GLN A O 1
ATOM 1552 N N . THR A 1 193 ? -5.596 9.318 -22.349 1.00 96.00 193 THR A N 1
ATOM 1553 C CA . THR A 1 193 ? -5.274 7.981 -22.869 1.00 96.00 193 THR A CA 1
ATOM 1554 C C . THR A 1 193 ? -4.535 8.076 -24.200 1.00 96.00 193 THR A C 1
ATOM 1556 O O . THR A 1 193 ? -3.567 7.348 -24.418 1.00 96.00 193 THR A O 1
ATOM 1559 N N . ASN A 1 194 ? -4.959 8.988 -25.077 1.00 96.62 194 ASN A N 1
ATOM 1560 C CA . ASN A 1 194 ? -4.323 9.210 -26.369 1.00 96.62 194 ASN A CA 1
ATOM 1561 C C . ASN A 1 194 ? -2.877 9.709 -26.209 1.00 96.62 194 ASN A C 1
ATOM 1563 O O . ASN A 1 194 ? -1.965 9.153 -26.823 1.00 96.62 194 ASN A O 1
ATOM 1567 N N . ASP A 1 195 ? -2.648 10.679 -25.320 1.00 96.44 195 ASP A N 1
ATOM 1568 C CA . ASP A 1 195 ? -1.308 11.200 -25.019 1.00 96.44 195 ASP A CA 1
ATOM 1569 C C . ASP A 1 195 ? -0.391 10.109 -24.449 1.00 96.44 195 ASP A C 1
ATOM 1571 O O . ASP A 1 195 ? 0.771 9.966 -24.844 1.00 96.44 195 ASP A O 1
ATOM 1575 N N . GLN A 1 196 ? -0.922 9.273 -23.554 1.00 94.88 196 GLN A N 1
ATOM 1576 C CA . GLN A 1 196 ? -0.166 8.160 -22.993 1.00 94.88 196 GLN A CA 1
ATOM 1577 C C . GLN A 1 196 ? 0.176 7.105 -24.056 1.00 94.88 196 GLN A C 1
ATOM 1579 O O . GLN A 1 196 ? 1.301 6.595 -24.069 1.00 94.88 196 GLN A O 1
ATOM 1584 N N . LEU A 1 197 ? -0.745 6.806 -24.979 1.00 95.81 197 LEU A N 1
ATOM 1585 C CA . LEU A 1 197 ? -0.499 5.891 -26.097 1.00 95.81 197 LEU A CA 1
ATOM 1586 C C . LEU A 1 197 ? 0.581 6.423 -27.042 1.00 95.81 197 LEU A C 1
ATOM 1588 O O . LEU A 1 197 ? 1.463 5.661 -27.436 1.00 95.81 197 LEU A O 1
ATOM 1592 N N . MET A 1 198 ? 0.563 7.719 -27.361 1.00 95.44 198 MET A N 1
ATOM 1593 C CA . MET A 1 198 ? 1.601 8.360 -28.176 1.00 95.44 198 MET A CA 1
ATOM 1594 C C . MET A 1 198 ? 3.001 8.151 -27.581 1.00 95.44 198 MET A C 1
ATOM 1596 O O . MET A 1 198 ? 3.917 7.719 -28.287 1.00 95.44 198 MET A O 1
ATOM 1600 N N . CYS A 1 199 ? 3.159 8.353 -26.269 1.00 93.94 199 CYS A N 1
ATOM 1601 C CA . CYS A 1 199 ? 4.417 8.085 -25.564 1.00 93.94 199 CYS A CA 1
ATOM 1602 C C . CYS A 1 199 ? 4.840 6.609 -25.652 1.00 93.94 199 CYS A C 1
ATOM 1604 O O . CYS A 1 199 ? 6.018 6.308 -25.869 1.00 93.94 199 CYS A O 1
ATOM 1606 N N . VAL A 1 200 ? 3.891 5.674 -25.526 1.00 94.62 200 VAL A N 1
ATOM 1607 C CA . VAL A 1 200 ? 4.163 4.232 -25.655 1.00 94.62 200 VAL A CA 1
ATOM 1608 C C . VAL A 1 200 ? 4.630 3.884 -27.069 1.00 94.62 200 VAL A C 1
ATOM 1610 O O . VAL A 1 200 ? 5.619 3.160 -27.219 1.00 94.62 200 VAL A O 1
ATOM 1613 N N . TYR A 1 201 ? 3.979 4.424 -28.102 1.00 96.81 201 TYR A N 1
ATOM 1614 C CA . TYR A 1 201 ? 4.380 4.200 -29.490 1.00 96.81 201 TYR A CA 1
ATOM 1615 C C . TYR A 1 201 ? 5.785 4.728 -29.761 1.00 96.81 201 TYR A C 1
ATOM 1617 O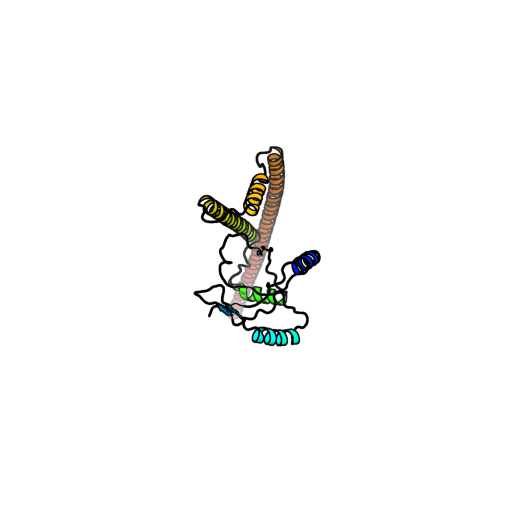 O . TYR A 1 201 ? 6.628 3.976 -30.257 1.00 96.81 201 TYR A O 1
ATOM 1625 N N . MET A 1 202 ? 6.081 5.967 -29.366 1.00 96.69 202 MET A N 1
ATOM 1626 C CA . MET A 1 202 ? 7.409 6.552 -29.554 1.00 96.69 202 MET A CA 1
ATOM 1627 C C . MET A 1 202 ? 8.493 5.743 -28.826 1.00 96.69 202 MET A C 1
ATOM 1629 O O . MET A 1 202 ? 9.521 5.409 -29.415 1.00 96.69 202 MET A O 1
ATOM 1633 N N . GLY A 1 203 ? 8.231 5.328 -27.583 1.00 96.19 203 GLY A N 1
ATOM 1634 C CA . GLY A 1 203 ? 9.138 4.464 -26.827 1.00 96.19 203 GLY A CA 1
ATOM 1635 C C . GLY A 1 203 ? 9.333 3.078 -27.456 1.00 96.19 203 GLY A C 1
ATOM 1636 O O . GLY A 1 203 ? 10.425 2.515 -27.375 1.00 96.19 203 GLY A O 1
ATOM 1637 N N . SER A 1 204 ? 8.304 2.512 -28.096 1.00 96.19 204 SER A N 1
ATOM 1638 C CA . SER A 1 204 ? 8.422 1.235 -28.815 1.00 96.19 204 SER A CA 1
ATOM 1639 C C . SER A 1 204 ? 9.279 1.356 -30.079 1.00 96.19 204 SER A C 1
ATOM 1641 O O . SER A 1 204 ? 10.147 0.515 -30.293 1.00 96.19 204 SER A O 1
ATOM 1643 N N . LEU A 1 205 ? 9.125 2.442 -30.847 1.00 97.12 205 LEU A N 1
ATOM 1644 C CA . LEU A 1 205 ? 9.917 2.705 -32.051 1.00 97.12 205 LEU A CA 1
ATOM 1645 C C . LEU A 1 205 ? 11.399 2.890 -31.721 1.00 97.12 205 LEU A C 1
ATOM 1647 O O . LEU A 1 205 ? 12.252 2.264 -32.348 1.00 97.12 205 LEU A O 1
ATOM 1651 N N . VAL A 1 206 ? 11.712 3.691 -30.698 1.00 97.19 206 VAL A N 1
ATOM 1652 C CA . VAL A 1 206 ? 13.097 3.882 -30.240 1.00 97.19 206 VAL A CA 1
ATOM 1653 C C . VAL A 1 206 ? 13.704 2.550 -29.789 1.00 97.19 206 VAL A C 1
ATOM 1655 O O . VAL A 1 206 ? 14.831 2.235 -30.167 1.00 97.19 206 VAL A O 1
ATOM 1658 N N . ARG A 1 207 ? 12.948 1.712 -29.062 1.00 96.62 207 ARG A N 1
ATOM 1659 C CA . ARG A 1 207 ? 13.405 0.366 -28.678 1.00 96.62 207 ARG A CA 1
ATOM 1660 C C . ARG A 1 207 ? 13.659 -0.545 -29.882 1.00 96.62 207 ARG A C 1
ATOM 1662 O O . ARG A 1 207 ? 14.655 -1.262 -29.870 1.00 96.62 207 ARG A O 1
ATOM 1669 N N . SER A 1 208 ? 12.824 -0.504 -30.923 1.00 97.31 208 SER A N 1
ATOM 1670 C CA . SER A 1 208 ? 13.063 -1.252 -32.168 1.00 97.31 208 SER A CA 1
ATOM 1671 C C . SER A 1 208 ? 14.336 -0.795 -32.883 1.00 97.31 208 SER A C 1
ATOM 1673 O O . SER A 1 208 ? 15.103 -1.632 -33.353 1.00 97.31 208 SER A O 1
ATOM 1675 N N . VAL A 1 209 ? 14.596 0.515 -32.926 1.00 97.19 209 VAL A N 1
ATOM 1676 C CA . VAL A 1 209 ? 15.822 1.068 -33.518 1.00 97.19 209 VAL A CA 1
ATOM 1677 C C . VAL A 1 209 ? 17.055 0.639 -32.722 1.00 97.19 209 VAL A C 1
ATOM 1679 O O . VAL A 1 209 ? 18.027 0.195 -33.326 1.00 97.19 209 VAL A O 1
ATOM 1682 N N . ILE A 1 210 ? 17.019 0.705 -31.387 1.00 97.38 210 ILE A N 1
ATOM 1683 C CA . ILE A 1 210 ? 18.121 0.237 -30.526 1.00 97.38 210 ILE A CA 1
ATOM 1684 C C . ILE A 1 210 ? 18.373 -1.261 -30.737 1.00 97.38 210 ILE A C 1
ATOM 1686 O O . ILE A 1 210 ? 19.515 -1.675 -30.910 1.00 97.38 210 ILE A O 1
ATOM 1690 N N . ALA A 1 211 ? 17.318 -2.079 -30.785 1.00 97.50 211 ALA A N 1
ATOM 1691 C CA . ALA A 1 211 ? 17.451 -3.514 -31.025 1.00 97.50 211 ALA A CA 1
ATOM 1692 C C . ALA A 1 211 ? 18.094 -3.821 -32.388 1.00 97.50 211 ALA A C 1
ATOM 1694 O O . ALA A 1 211 ? 18.903 -4.743 -32.492 1.00 97.50 211 ALA A O 1
ATOM 1695 N N . LEU A 1 212 ? 17.771 -3.034 -33.420 1.00 96.81 212 LEU A N 1
ATOM 1696 C CA . LEU A 1 212 ? 18.401 -3.158 -34.730 1.00 96.81 212 LEU A CA 1
ATOM 1697 C C . LEU A 1 212 ? 19.884 -2.761 -34.697 1.00 96.81 212 LEU A C 1
ATOM 1699 O O . LEU A 1 212 ? 20.695 -3.475 -35.278 1.00 96.81 212 LEU A O 1
ATOM 1703 N N . HIS A 1 213 ? 20.246 -1.677 -34.003 1.00 96.69 213 HIS A N 1
ATOM 1704 C CA . HIS A 1 213 ? 21.652 -1.290 -33.827 1.00 96.69 213 HIS A CA 1
ATOM 1705 C C . HIS A 1 213 ? 22.439 -2.398 -33.123 1.00 96.69 213 HIS A C 1
ATOM 1707 O O . HIS A 1 213 ? 23.441 -2.856 -33.660 1.00 96.69 213 HIS A O 1
ATOM 1713 N N . ASN A 1 214 ? 21.906 -2.944 -32.026 1.00 96.88 214 ASN A N 1
ATOM 1714 C CA . ASN A 1 214 ? 22.526 -4.070 -31.323 1.00 96.88 214 ASN A CA 1
ATOM 1715 C C . ASN A 1 214 ? 22.712 -5.297 -32.238 1.00 96.88 214 ASN A C 1
ATOM 1717 O O . ASN A 1 214 ? 23.697 -6.019 -32.119 1.00 96.88 214 ASN A O 1
ATOM 1721 N N . LEU A 1 215 ? 21.776 -5.558 -33.160 1.00 96.44 215 LEU A N 1
ATOM 1722 C CA . LEU A 1 215 ? 21.899 -6.658 -34.123 1.00 96.44 215 LEU A CA 1
ATOM 1723 C C . LEU A 1 215 ? 23.007 -6.406 -35.153 1.00 96.44 215 LEU A C 1
ATOM 1725 O O . LEU A 1 215 ? 23.716 -7.343 -35.526 1.00 96.44 215 LEU A O 1
ATOM 1729 N N . ILE A 1 216 ? 23.139 -5.164 -35.623 1.00 95.88 216 ILE A N 1
ATOM 1730 C CA . ILE A 1 216 ? 24.207 -4.761 -36.542 1.00 95.88 216 ILE A CA 1
ATOM 1731 C C . ILE A 1 216 ? 25.560 -4.914 -35.848 1.00 95.88 216 ILE A C 1
ATOM 1733 O O . ILE A 1 216 ? 26.433 -5.571 -36.410 1.00 95.88 216 ILE A O 1
ATOM 1737 N N . ASP A 1 217 ? 25.699 -4.403 -34.624 1.00 96.50 217 ASP A N 1
ATOM 1738 C CA . ASP A 1 217 ? 26.933 -4.492 -33.838 1.00 96.50 217 ASP A CA 1
ATOM 1739 C C . ASP A 1 217 ? 27.333 -5.958 -33.616 1.00 96.50 217 ASP A C 1
ATOM 1741 O O . ASP A 1 217 ? 28.425 -6.371 -34.009 1.00 96.50 217 ASP A O 1
ATOM 1745 N N . ASN A 1 218 ? 26.391 -6.798 -33.167 1.00 95.00 218 ASN A N 1
ATOM 1746 C CA . ASN A 1 218 ? 26.611 -8.241 -33.013 1.00 95.00 218 ASN A CA 1
ATOM 1747 C C . ASN A 1 218 ? 27.052 -8.920 -34.324 1.00 95.00 218 ASN A C 1
ATOM 1749 O O . ASN A 1 218 ? 27.843 -9.866 -34.315 1.00 95.00 218 ASN A O 1
ATOM 1753 N N . LYS A 1 219 ? 26.524 -8.482 -35.475 1.00 95.31 219 LYS A N 1
ATOM 1754 C CA . LYS A 1 219 ? 26.887 -9.051 -36.779 1.00 95.31 219 LYS A CA 1
ATOM 1755 C C . LYS A 1 219 ? 28.277 -8.605 -37.225 1.00 95.31 219 LYS A C 1
ATOM 1757 O O . LYS A 1 219 ? 29.003 -9.419 -37.797 1.00 95.31 219 LYS A O 1
ATOM 1762 N N . VAL A 1 220 ? 28.625 -7.342 -36.995 1.00 94.50 220 VAL A N 1
ATOM 1763 C CA . VAL A 1 220 ? 29.943 -6.776 -37.301 1.00 94.50 220 VAL A CA 1
ATOM 1764 C C . VAL A 1 220 ? 31.018 -7.478 -36.474 1.00 94.50 220 VAL A C 1
ATOM 1766 O O . VAL A 1 220 ? 32.000 -7.949 -37.050 1.00 94.50 220 VAL A O 1
ATOM 1769 N N . ASP A 1 221 ? 30.789 -7.652 -35.173 1.00 93.19 221 ASP A N 1
ATOM 1770 C CA . ASP A 1 221 ? 31.707 -8.359 -34.275 1.00 93.19 221 ASP A CA 1
ATOM 1771 C C . ASP A 1 221 ? 31.953 -9.801 -34.735 1.00 93.19 221 ASP A C 1
ATOM 1773 O O . ASP A 1 221 ? 33.101 -10.226 -34.883 1.00 93.19 221 ASP A O 1
ATOM 1777 N N . LEU A 1 222 ? 30.887 -10.528 -35.088 1.00 92.12 222 LEU A N 1
ATOM 1778 C CA . LEU A 1 222 ? 30.992 -11.897 -35.599 1.00 92.12 222 LEU A CA 1
ATOM 1779 C C . LEU A 1 222 ? 31.804 -11.970 -36.899 1.00 92.12 222 LEU A C 1
ATOM 1781 O O . LEU A 1 222 ? 32.579 -12.905 -37.105 1.00 92.12 222 LEU A O 1
ATOM 1785 N N . ILE A 1 223 ? 31.646 -10.990 -37.794 1.00 91.19 223 ILE A N 1
ATOM 1786 C CA . ILE A 1 223 ? 32.421 -10.925 -39.038 1.00 91.19 223 ILE A CA 1
ATOM 1787 C C . ILE A 1 223 ? 33.907 -10.686 -38.734 1.00 91.19 223 ILE A C 1
ATOM 1789 O O . ILE A 1 223 ? 34.757 -11.352 -39.329 1.00 91.19 223 ILE A O 1
ATOM 1793 N N . PHE A 1 224 ? 34.237 -9.791 -37.798 1.00 91.31 224 PHE A N 1
ATOM 1794 C CA . PHE A 1 224 ? 35.623 -9.561 -37.377 1.00 91.31 224 PHE A CA 1
ATOM 1795 C C . PHE A 1 224 ? 36.255 -10.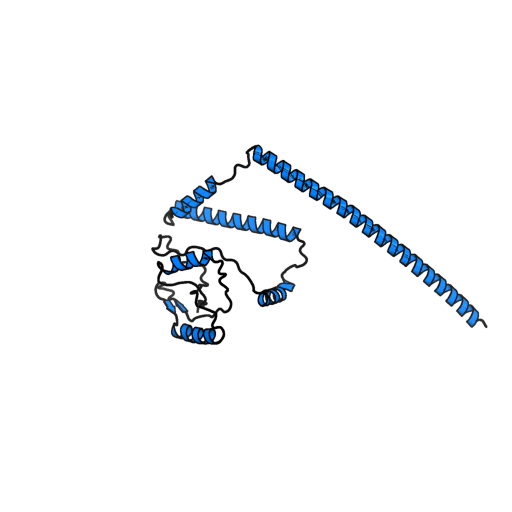799 -36.733 1.00 91.31 224 PHE A C 1
ATOM 1797 O O . PHE A 1 224 ? 37.402 -11.129 -37.042 1.00 91.31 224 PHE A O 1
ATOM 1804 N N . GLU A 1 225 ? 35.519 -11.521 -35.887 1.00 90.38 225 GLU A N 1
ATOM 1805 C CA . GLU A 1 225 ? 35.982 -12.789 -35.311 1.00 90.38 225 GLU A CA 1
ATOM 1806 C C . GLU A 1 225 ? 36.195 -13.865 -36.380 1.00 90.38 225 GLU A C 1
ATOM 1808 O O . GLU A 1 225 ? 37.202 -14.582 -36.363 1.00 90.38 225 GLU A O 1
ATOM 1813 N N . HIS A 1 226 ? 35.290 -13.959 -37.356 1.00 88.44 226 HIS A N 1
ATOM 1814 C CA . HIS A 1 226 ? 35.438 -14.902 -38.459 1.00 88.44 226 HIS A CA 1
ATOM 1815 C C . HIS A 1 226 ? 36.668 -14.588 -39.324 1.00 88.44 226 HIS A C 1
ATOM 1817 O O . HIS A 1 226 ? 37.414 -15.497 -39.683 1.00 88.44 226 HIS A O 1
ATOM 1823 N N . MET A 1 227 ? 36.935 -13.308 -39.607 1.00 85.19 227 MET A N 1
ATOM 1824 C CA . MET A 1 227 ? 38.151 -12.898 -40.320 1.00 85.19 227 MET A CA 1
ATOM 1825 C C . MET A 1 227 ? 39.422 -13.234 -39.525 1.00 85.19 227 MET A C 1
ATOM 1827 O O . MET A 1 227 ? 40.361 -13.792 -40.088 1.00 85.19 227 MET A O 1
ATOM 1831 N N . ARG A 1 228 ? 39.433 -12.991 -38.207 1.00 85.31 228 ARG A N 1
ATOM 1832 C CA . ARG A 1 228 ? 40.577 -13.317 -37.337 1.00 85.31 228 ARG A CA 1
ATOM 1833 C C . ARG A 1 228 ? 40.877 -14.818 -37.311 1.00 85.31 228 ARG A C 1
ATOM 1835 O O . ARG A 1 228 ? 42.018 -15.228 -37.498 1.00 85.31 228 ARG A O 1
ATOM 1842 N N . THR A 1 229 ? 39.847 -15.644 -37.133 1.00 84.00 229 THR A N 1
ATOM 1843 C CA . THR A 1 229 ? 39.999 -17.110 -37.117 1.00 84.00 229 THR A CA 1
ATOM 1844 C C . THR A 1 229 ? 40.431 -17.664 -38.473 1.00 84.00 229 THR A C 1
ATOM 1846 O O . THR A 1 229 ? 41.236 -18.596 -38.526 1.00 84.00 229 THR A O 1
ATOM 1849 N N . TYR A 1 230 ? 39.956 -17.083 -39.578 1.00 85.94 230 TYR A N 1
ATOM 1850 C CA . TYR A 1 230 ? 40.434 -17.435 -40.910 1.00 85.94 230 TYR A CA 1
ATOM 1851 C C . TYR A 1 230 ? 41.942 -17.173 -41.047 1.00 85.94 230 TYR A C 1
ATOM 1853 O O . TYR A 1 230 ? 42.681 -18.102 -41.387 1.00 85.94 230 TYR A O 1
ATOM 1861 N N . ASP A 1 231 ? 42.417 -15.977 -40.692 1.00 79.88 231 ASP A N 1
ATOM 1862 C CA . ASP A 1 231 ? 43.845 -15.636 -40.744 1.00 79.88 231 ASP A CA 1
ATOM 1863 C C . ASP A 1 231 ? 44.697 -16.564 -39.861 1.00 79.88 231 ASP A C 1
ATOM 1865 O O . ASP A 1 231 ? 45.712 -17.102 -40.318 1.00 79.88 231 ASP A O 1
ATOM 1869 N N . ASP A 1 232 ? 44.247 -16.862 -38.638 1.00 80.62 232 ASP A N 1
ATOM 1870 C CA . ASP A 1 232 ? 44.939 -17.783 -37.727 1.00 80.62 232 ASP A CA 1
ATOM 1871 C C . ASP A 1 232 ? 45.070 -19.200 -38.315 1.00 80.62 232 ASP A C 1
ATOM 1873 O O . ASP A 1 232 ? 46.129 -19.835 -38.223 1.00 80.62 232 ASP A O 1
ATOM 1877 N N . THR A 1 233 ? 44.026 -19.709 -38.981 1.00 81.56 233 THR A N 1
ATOM 1878 C CA . THR A 1 233 ? 44.062 -21.043 -39.610 1.00 81.56 233 THR A CA 1
ATOM 1879 C C . THR A 1 233 ? 44.982 -21.098 -40.829 1.00 81.56 233 THR A C 1
ATOM 1881 O O . THR A 1 233 ? 45.651 -22.114 -41.059 1.00 81.56 233 THR A O 1
ATOM 1884 N N . VAL A 1 234 ? 45.054 -20.012 -41.603 1.00 81.56 234 VAL A N 1
ATOM 1885 C CA . VAL A 1 234 ? 45.956 -19.883 -42.753 1.00 81.56 234 VAL A CA 1
ATOM 1886 C C . VAL A 1 234 ? 47.407 -19.871 -42.270 1.00 81.56 234 VAL A C 1
ATOM 1888 O O . VAL A 1 234 ? 48.228 -20.646 -42.773 1.00 81.56 234 VAL A O 1
ATOM 1891 N N . ILE A 1 235 ? 47.711 -19.075 -41.240 1.00 80.44 235 ILE A N 1
ATOM 1892 C CA . ILE A 1 235 ? 49.040 -19.014 -40.618 1.00 80.44 235 ILE A CA 1
ATOM 1893 C C . ILE A 1 235 ? 49.431 -20.385 -40.045 1.00 80.44 235 ILE A C 1
ATOM 1895 O O . ILE A 1 235 ? 50.553 -20.854 -40.264 1.00 80.44 235 ILE A O 1
ATOM 1899 N N . ALA A 1 236 ? 48.512 -21.077 -39.366 1.00 80.44 236 ALA A N 1
ATOM 1900 C CA . ALA A 1 236 ? 48.756 -22.415 -38.829 1.00 80.44 236 ALA A CA 1
ATOM 1901 C C . ALA A 1 236 ? 49.079 -23.445 -39.930 1.00 80.44 236 ALA A C 1
ATOM 1903 O O . ALA A 1 236 ? 50.050 -24.200 -39.806 1.00 80.44 236 ALA A O 1
ATOM 1904 N N . LYS A 1 237 ? 48.332 -23.447 -41.046 1.00 82.00 237 LYS A N 1
ATOM 1905 C CA . LYS A 1 237 ? 48.602 -24.330 -42.198 1.00 82.00 237 LYS A CA 1
ATOM 1906 C C . LYS A 1 237 ? 49.944 -24.032 -42.866 1.00 82.00 237 LYS A C 1
ATOM 1908 O O . LYS A 1 237 ? 50.665 -24.968 -43.229 1.00 82.00 237 LYS A O 1
ATOM 1913 N N . GLN A 1 238 ? 50.309 -22.757 -43.014 1.00 79.00 238 GLN A N 1
ATOM 1914 C CA . GLN A 1 238 ? 51.615 -22.374 -43.556 1.00 79.00 238 GLN A CA 1
ATOM 1915 C C . GLN A 1 238 ? 52.753 -22.850 -42.648 1.00 79.00 238 GLN A C 1
ATOM 1917 O O . GLN A 1 238 ? 53.672 -23.512 -43.129 1.00 79.00 238 GLN A O 1
ATOM 1922 N N . ARG A 1 239 ? 52.657 -22.629 -41.329 1.00 80.94 239 ARG A N 1
ATOM 1923 C CA . ARG A 1 239 ? 53.638 -23.130 -40.350 1.00 80.94 239 ARG A CA 1
ATOM 1924 C C . ARG A 1 239 ? 53.790 -24.648 -40.408 1.00 80.94 239 ARG A C 1
ATOM 1926 O O . ARG A 1 239 ? 54.911 -25.145 -40.419 1.00 80.94 239 ARG A O 1
ATOM 1933 N N . GLN A 1 240 ? 52.687 -25.389 -40.507 1.00 79.75 240 GLN A N 1
ATOM 1934 C CA . GLN A 1 240 ? 52.724 -26.850 -40.602 1.00 79.75 240 GLN A CA 1
ATOM 1935 C C . GLN A 1 240 ? 53.360 -27.335 -41.916 1.00 79.75 240 GLN A C 1
ATOM 1937 O O . GLN A 1 240 ? 54.072 -28.339 -41.932 1.00 79.75 240 GLN A O 1
ATOM 1942 N N . THR A 1 241 ? 53.141 -26.613 -43.017 1.00 80.25 241 THR A N 1
ATOM 1943 C CA . THR A 1 241 ? 53.763 -26.906 -44.318 1.00 80.25 241 THR A CA 1
ATOM 1944 C C . THR A 1 241 ? 55.266 -26.638 -44.286 1.00 80.25 241 THR A C 1
ATOM 1946 O O . THR A 1 241 ? 56.046 -27.484 -44.719 1.00 80.25 241 THR A O 1
ATOM 1949 N N . VAL A 1 242 ? 55.685 -25.508 -43.710 1.00 79.81 242 VAL A N 1
ATOM 1950 C CA . VAL A 1 242 ? 57.101 -25.174 -43.504 1.00 79.81 242 VAL A CA 1
ATOM 1951 C C . VAL A 1 242 ? 57.777 -26.194 -42.579 1.00 79.81 242 VAL A C 1
ATOM 1953 O O . VAL A 1 242 ? 58.852 -26.690 -42.905 1.00 79.81 242 VAL A O 1
ATOM 1956 N N . ALA A 1 243 ? 57.131 -26.596 -41.480 1.00 79.69 243 ALA A N 1
ATOM 1957 C CA . ALA A 1 243 ? 57.643 -27.635 -40.585 1.00 79.69 243 ALA A CA 1
ATOM 1958 C C . ALA A 1 243 ? 57.802 -28.996 -41.292 1.00 79.69 243 ALA A C 1
ATOM 1960 O O . ALA A 1 243 ? 58.822 -29.662 -41.127 1.00 79.69 243 ALA A O 1
ATOM 1961 N N . LYS A 1 244 ? 56.841 -29.393 -42.143 1.00 79.94 244 LYS A N 1
ATOM 1962 C CA . LYS A 1 244 ? 56.951 -30.604 -42.980 1.00 79.94 244 LYS A CA 1
ATOM 1963 C C . LYS A 1 244 ? 58.107 -30.533 -43.983 1.00 79.94 244 LYS A C 1
ATOM 1965 O O . LYS A 1 244 ? 58.716 -31.562 -44.259 1.00 79.94 244 LYS A O 1
ATOM 1970 N N . TRP A 1 245 ? 58.404 -29.352 -44.528 1.00 76.25 245 TRP A N 1
ATOM 1971 C CA . TRP A 1 245 ? 59.573 -29.137 -45.386 1.00 76.25 245 TRP A CA 1
ATOM 1972 C C . TRP A 1 245 ? 60.888 -29.231 -44.607 1.00 76.25 245 TRP A C 1
ATOM 1974 O O . TRP A 1 245 ? 61.832 -29.840 -45.103 1.00 76.25 245 TRP A O 1
ATOM 1984 N N . MET A 1 246 ? 60.948 -28.688 -43.387 1.00 71.00 246 MET A N 1
ATOM 1985 C CA . MET A 1 246 ? 62.149 -28.775 -42.545 1.00 71.00 246 MET A CA 1
ATOM 1986 C C . MET A 1 246 ? 62.461 -30.206 -42.092 1.00 71.00 246 MET A C 1
ATOM 1988 O O . MET A 1 246 ? 63.625 -30.571 -42.053 1.00 71.00 246 MET A O 1
ATOM 1992 N N . LEU A 1 247 ? 61.447 -31.031 -41.807 1.00 73.31 247 LEU A N 1
ATOM 1993 C CA . LEU A 1 247 ? 61.623 -32.435 -41.393 1.00 73.31 247 LEU A CA 1
ATOM 1994 C C . LEU A 1 247 ? 61.994 -33.397 -42.540 1.00 73.31 247 LEU A C 1
ATOM 1996 O O . LEU A 1 247 ? 62.251 -34.571 -42.290 1.00 73.31 247 LEU A O 1
ATOM 2000 N N . ARG A 1 248 ? 61.968 -32.939 -43.800 1.00 66.00 248 ARG A N 1
ATOM 2001 C CA . ARG A 1 248 ? 62.346 -33.726 -44.993 1.00 66.00 248 ARG A CA 1
ATOM 2002 C C . ARG A 1 248 ? 63.787 -33.473 -45.467 1.00 66.00 248 ARG A C 1
ATOM 2004 O O . ARG A 1 248 ? 64.170 -34.021 -46.498 1.00 66.00 248 ARG A O 1
ATOM 2011 N N . LYS A 1 249 ? 64.549 -32.644 -44.752 1.00 52.06 249 LYS A N 1
ATOM 2012 C CA . LYS A 1 249 ? 65.988 -32.412 -44.941 1.00 52.06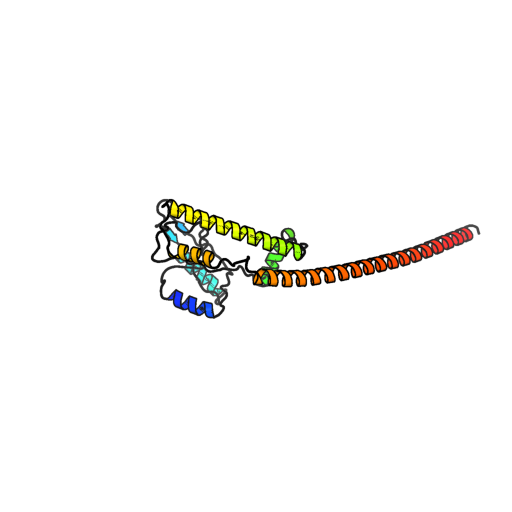 249 LYS A CA 1
ATOM 2013 C C . LYS A 1 249 ? 66.769 -33.136 -43.854 1.00 52.06 249 LYS A C 1
ATOM 2015 O O . LYS A 1 249 ? 67.884 -33.588 -44.179 1.00 52.06 249 LYS A O 1
#

Sequence (249 aa):
MEFIHCKYILSLRANQIIHRARNMALYGCRVLYIPVAGVPFDEDEKDKSTWFLDMDYLESMYSMFHKVAAKEKIVGWYHTGPKLHKDGTPPIKTFEHVASEIGAEEAEEVGVEHLLRDIKDQTAGTLSQRITDQLMGLRGLHSQLVDIEKYLQDVAAHRLPINHPVIYHIQEVLNLLPDVTHPDYVTAQNVQTNDQLMCVYMGSLVRSVIALHNLIDNKVDLIFEHMRTYDDTVIAKQRQTVAKWMLRK

pLDDT: mean 75.65, std 20.09, range [24.73, 97.5]

Radius of gyration: 34.3 Å; chains: 1; bounding box: 95×54×85 Å

Organism: Teladorsagia circumcincta (NCBI:txid45464)

Secondary structure (DSSP, 8-state):
----EE-S---S-HHHHHHHHHHHHTTT--------EE--EEE-SS-TT-EEE-HHHHHHHHHHHHHH-TT----------SS-----S--SSPPPP--------HHHHHHHHHHHTTTS-TT--HHHHHHHHHHHHHHHHHHHHHHHHHHHHHHHTTSS---HHHHHHHHHHHHT---TT-HHHHHHHHHHHHHHHHHHHHHHHHHHHHHHHHHHHHHHHHHHHHHHHHHHHHHHHHHHHHHHHHTT-

Foldseek 3Di:
DFFFWWAADDDDDPPPVVVVVVVVVVVPDDDDDDDIGTWDKDADPVDNVDIDTDPVVVVVVVVVVCVVPVPDDGRTTDGPDPDDDPQLPPDPDDDDDDDDDDDDDPVVVVVVCVVCVVPDPPVQDPVNVVVVVVVVVVVVVVVVVVVVVVVVVCVVVVVHPDDPVVVVVVVVVVVPPDDCPDPVNVVVVVVVVVVVVVVVVVVVVVVVVVVVVVVVVVVVVVVVVVVVVVVVVVVVVVVVVVVVVVVVD